Protein AF-A0A5E7M6J6-F1 (afdb_monomer)

Organism: Pseudomonas fluorescens (NCBI:txid294)

Mean predicted aligned error: 9.59 Å

Structure (mmCIF, N/CA/C/O backbone):
data_AF-A0A5E7M6J6-F1
#
_entry.id   AF-A0A5E7M6J6-F1
#
loop_
_atom_site.group_PDB
_atom_site.id
_atom_site.type_symbol
_atom_site.label_atom_id
_atom_site.label_alt_id
_atom_site.label_comp_id
_atom_site.label_asym_id
_atom_site.label_entity_id
_atom_site.label_seq_id
_atom_site.pdbx_PDB_ins_code
_atom_site.Cartn_x
_atom_site.Cartn_y
_atom_site.Cartn_z
_atom_site.occupancy
_atom_site.B_iso_or_equiv
_atom_site.auth_seq_id
_atom_site.auth_comp_id
_atom_site.auth_asym_id
_atom_site.auth_atom_id
_atom_site.pdbx_PDB_model_num
ATOM 1 N N . MET A 1 1 ? 23.900 64.241 81.597 1.00 38.34 1 MET A N 1
ATOM 2 C CA . MET A 1 1 ? 24.015 65.396 80.683 1.00 38.34 1 MET A CA 1
ATOM 3 C C . MET A 1 1 ? 23.462 64.980 79.327 1.00 38.34 1 MET A C 1
ATOM 5 O O . MET A 1 1 ? 23.894 63.944 78.856 1.00 38.34 1 MET A O 1
ATOM 9 N N . LEU A 1 2 ? 22.507 65.767 78.802 1.00 34.56 2 LEU A N 1
ATOM 10 C CA . LEU A 1 2 ? 22.088 65.961 77.393 1.00 34.56 2 LEU A CA 1
ATOM 11 C C . LEU A 1 2 ? 21.844 64.711 76.515 1.00 34.56 2 LEU A C 1
ATOM 13 O O . LEU A 1 2 ? 22.776 63.992 76.198 1.00 34.56 2 LEU A O 1
ATOM 17 N N . SER A 1 3 ? 20.572 64.438 76.173 1.00 31.59 3 SER A N 1
ATOM 18 C CA . SER A 1 3 ? 19.934 64.708 74.851 1.00 31.59 3 SER A CA 1
ATOM 19 C C . SER A 1 3 ? 20.247 63.583 73.839 1.00 31.59 3 SER A C 1
ATOM 21 O O . SER A 1 3 ? 21.378 63.135 73.771 1.00 31.59 3 SER A O 1
ATOM 23 N N . VAL A 1 4 ? 19.325 62.999 73.069 1.00 35.78 4 VAL A N 1
ATOM 24 C CA . VAL A 1 4 ? 18.424 63.616 72.083 1.00 35.78 4 VAL A CA 1
ATOM 25 C C . VAL A 1 4 ? 17.237 62.671 71.801 1.00 35.78 4 VAL A C 1
ATOM 27 O O . VAL A 1 4 ? 17.390 61.452 71.763 1.00 35.78 4 VAL A O 1
ATOM 30 N N . SER A 1 5 ? 16.066 63.268 71.582 1.00 35.38 5 SER A N 1
ATOM 31 C CA . SER A 1 5 ? 14.812 62.673 71.104 1.00 35.38 5 SER A CA 1
ATOM 32 C C . SER A 1 5 ? 14.874 62.136 69.668 1.00 35.38 5 SER A C 1
ATOM 34 O O . SER A 1 5 ? 15.494 62.751 68.809 1.00 35.38 5 SER A O 1
ATOM 36 N N . ALA A 1 6 ? 14.062 61.127 69.349 1.00 38.09 6 ALA A N 1
ATOM 37 C CA . ALA A 1 6 ? 13.400 61.065 68.044 1.00 38.09 6 ALA A CA 1
ATOM 38 C C . ALA A 1 6 ? 12.076 60.301 68.159 1.00 38.09 6 ALA A C 1
ATOM 40 O O . ALA A 1 6 ? 12.042 59.090 68.357 1.00 38.09 6 ALA A O 1
ATOM 41 N N . SER A 1 7 ? 10.987 61.056 68.052 1.00 36.56 7 SER A N 1
ATOM 42 C CA . SER A 1 7 ? 9.625 60.566 67.880 1.00 36.56 7 SER A CA 1
ATOM 43 C C . SER A 1 7 ? 9.424 60.077 66.449 1.00 36.56 7 SER A C 1
ATOM 45 O O . SER A 1 7 ? 9.774 60.790 65.514 1.00 36.56 7 SER A O 1
ATOM 47 N N . PHE A 1 8 ? 8.750 58.943 66.276 1.00 37.56 8 PHE A N 1
ATOM 48 C CA . PHE A 1 8 ? 7.967 58.674 65.072 1.00 37.56 8 PHE A CA 1
ATOM 49 C C . PHE A 1 8 ? 6.616 58.097 65.487 1.00 37.56 8 PHE A C 1
ATOM 51 O O . PHE A 1 8 ? 6.500 56.943 65.887 1.00 37.56 8 PHE A O 1
ATOM 58 N N . SER A 1 9 ? 5.598 58.951 65.405 1.00 34.12 9 SER A N 1
ATOM 59 C CA . SER A 1 9 ? 4.197 58.553 65.374 1.00 34.12 9 SER A CA 1
ATOM 60 C C . SER A 1 9 ? 3.752 58.510 63.922 1.00 34.12 9 SER A C 1
ATOM 62 O O . SER A 1 9 ? 3.921 59.490 63.201 1.00 34.12 9 SER A O 1
ATOM 64 N N . SER A 1 10 ? 3.165 57.395 63.512 1.00 35.53 10 SER A N 1
ATOM 65 C CA . SER A 1 10 ? 2.028 57.269 62.583 1.00 35.53 10 SER A CA 1
ATOM 66 C C . SER A 1 10 ? 2.016 55.831 62.064 1.00 35.53 10 SER A C 1
ATOM 68 O O . SER A 1 10 ? 3.063 55.213 61.949 1.00 35.53 10 SER A O 1
ATOM 70 N N . VAL A 1 11 ? 0.916 55.179 61.726 1.00 35.62 11 VAL A N 1
ATOM 71 C CA . VAL A 1 11 ? -0.532 55.386 61.830 1.00 35.62 11 VAL A CA 1
ATOM 72 C C . VAL A 1 11 ? -1.058 53.960 61.592 1.00 35.62 11 VAL A C 1
ATOM 74 O O . VAL A 1 11 ? -0.542 53.242 60.735 1.00 35.62 11 VAL A O 1
ATOM 77 N N . SER A 1 12 ? -2.039 53.525 62.380 1.00 38.53 12 SER A N 1
ATOM 78 C CA . SER A 1 12 ? -2.672 52.215 62.215 1.00 38.53 12 SER A CA 1
ATOM 79 C C . SER A 1 12 ? -3.585 52.234 60.987 1.00 38.53 12 SER A C 1
ATOM 81 O O . SER A 1 12 ? -4.437 53.116 60.879 1.00 38.53 12 SER A O 1
ATOM 83 N N . VAL A 1 13 ? -3.433 51.263 60.083 1.00 40.41 13 VAL A N 1
ATOM 84 C CA . VAL A 1 13 ? -4.421 50.975 59.035 1.00 40.41 13 VAL A CA 1
ATOM 85 C C . VAL A 1 13 ? -4.778 49.497 59.100 1.00 40.41 13 VAL A C 1
ATOM 87 O O . VAL A 1 13 ? -3.963 48.616 58.832 1.00 40.41 13 VAL A O 1
ATOM 90 N N . SER A 1 14 ? -6.024 49.261 59.495 1.00 39.75 14 SER A N 1
ATOM 91 C CA . SER A 1 14 ? -6.696 47.972 59.572 1.00 39.75 14 SER A CA 1
ATOM 92 C C . SER A 1 14 ? -6.724 47.272 58.211 1.00 39.75 14 SER A C 1
ATOM 94 O O . SER A 1 14 ? -7.198 47.835 57.225 1.00 39.75 14 SER A O 1
ATOM 96 N N . GLN A 1 15 ? -6.262 46.022 58.162 1.00 41.41 15 GLN A N 1
ATOM 97 C CA . GLN A 1 15 ? -6.442 45.139 57.009 1.00 41.41 15 GLN A CA 1
ATOM 98 C C . GLN A 1 15 ? -7.842 44.503 57.043 1.00 41.41 15 GLN A C 1
ATOM 100 O O . GLN A 1 15 ? -8.193 43.889 58.054 1.00 41.41 15 GLN A O 1
ATOM 105 N N . PRO A 1 16 ? -8.643 44.582 55.966 1.00 41.06 16 PRO A N 1
ATOM 106 C CA . PRO A 1 16 ? -9.801 43.720 55.797 1.00 41.06 16 PRO A CA 1
ATOM 107 C C . PRO A 1 16 ? -9.409 42.360 55.197 1.00 41.06 16 PRO A C 1
ATOM 109 O O . PRO A 1 16 ? -8.433 42.216 54.460 1.00 41.06 16 PRO A O 1
ATOM 112 N N . ALA A 1 17 ? -10.204 41.352 55.546 1.00 38.88 17 ALA A N 1
ATOM 113 C CA . ALA A 1 17 ? -10.012 39.951 55.217 1.00 38.88 17 ALA A CA 1
ATOM 114 C C . ALA A 1 17 ? -10.274 39.594 53.736 1.00 38.88 17 ALA A C 1
ATOM 116 O O . ALA A 1 17 ? -11.216 40.073 53.117 1.00 38.88 17 ALA A O 1
ATOM 117 N N . ARG A 1 18 ? -9.441 38.664 53.248 1.00 39.12 18 ARG A N 1
ATOM 118 C CA . ARG A 1 18 ? -9.680 37.537 52.320 1.00 39.12 18 ARG A CA 1
ATOM 119 C C . ARG A 1 18 ? -10.667 37.717 51.148 1.00 39.12 18 ARG A C 1
ATOM 121 O O . ARG A 1 18 ? -11.877 37.687 51.316 1.00 39.12 18 ARG A O 1
ATOM 128 N N . SER A 1 19 ? -10.121 37.615 49.935 1.00 36.62 19 SER A N 1
ATOM 129 C CA . SER A 1 19 ? -10.811 37.076 48.757 1.00 36.62 19 SER A CA 1
ATOM 130 C C . SER A 1 19 ? -9.802 36.261 47.945 1.00 36.62 19 SER A C 1
ATOM 132 O O . SER A 1 19 ? -9.011 36.810 47.183 1.00 36.62 19 SER A O 1
ATOM 134 N N . THR A 1 20 ? -9.781 34.944 48.147 1.00 38.19 20 THR A N 1
ATOM 135 C CA . THR A 1 20 ? -9.069 34.016 47.264 1.00 38.19 20 THR A CA 1
ATOM 136 C C . THR A 1 20 ? -9.908 33.828 46.008 1.00 38.19 20 THR A C 1
ATOM 138 O O . THR A 1 20 ? -10.866 33.057 46.011 1.00 38.19 20 THR A O 1
ATOM 141 N N . SER A 1 21 ? -9.565 34.550 44.947 1.00 37.81 21 SER A N 1
ATOM 142 C CA . SER A 1 21 ? -10.078 34.299 43.605 1.00 37.81 21 SER A CA 1
ATOM 143 C C . SER A 1 21 ? -9.500 32.979 43.097 1.00 37.81 21 SER A C 1
ATOM 145 O O . SER A 1 21 ? -8.321 32.893 42.750 1.00 37.81 21 SER A O 1
ATOM 147 N N . THR A 1 22 ? -10.322 31.936 43.080 1.00 37.34 22 THR A N 1
ATOM 148 C CA . THR A 1 22 ? -10.060 30.708 42.334 1.00 37.34 22 THR A CA 1
ATOM 149 C C . THR A 1 22 ? -10.098 31.039 40.846 1.00 37.34 22 THR A C 1
ATOM 151 O O . THR A 1 22 ? -11.162 31.242 40.262 1.00 37.34 22 THR A O 1
ATOM 154 N N . VAL A 1 23 ? -8.920 31.112 40.227 1.00 38.12 23 VAL A N 1
ATOM 155 C CA . VAL A 1 23 ? -8.778 31.103 38.770 1.00 38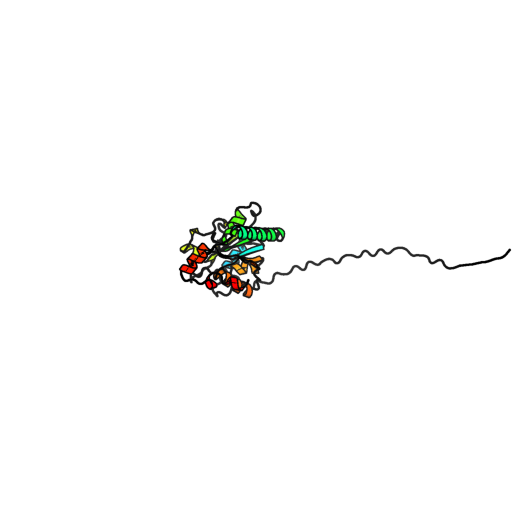.12 23 VAL A CA 1
ATOM 156 C C . VAL A 1 23 ? -9.311 29.756 38.293 1.00 38.12 23 VAL A C 1
ATOM 158 O O . VAL A 1 23 ? -8.683 28.719 38.486 1.00 38.12 23 VAL A O 1
ATOM 161 N N . THR A 1 24 ? -10.524 29.759 37.751 1.00 44.81 24 THR A N 1
ATOM 162 C CA . THR A 1 24 ? -11.083 28.603 37.059 1.00 44.81 24 THR A CA 1
ATOM 163 C C . THR A 1 24 ? -10.446 28.560 35.680 1.00 44.81 24 THR A C 1
ATOM 165 O O . THR A 1 24 ? -10.576 29.494 34.891 1.00 44.81 24 THR A O 1
ATOM 168 N N . SER A 1 25 ? -9.701 27.489 35.425 1.00 35.78 25 SER A N 1
ATOM 169 C CA . SER A 1 25 ? -9.103 27.169 34.133 1.00 35.78 25 SER A CA 1
ATOM 170 C C . SER A 1 25 ? -10.166 27.214 33.024 1.00 35.78 25 SER A C 1
ATOM 172 O O . SER A 1 25 ? -11.306 26.803 33.277 1.00 35.78 25 SER A O 1
ATOM 174 N N . PRO A 1 26 ? -9.839 27.664 31.799 1.00 38.06 26 PRO A N 1
ATOM 175 C CA . PRO A 1 26 ? -10.788 27.616 30.696 1.00 38.06 26 PRO A CA 1
ATOM 176 C C . PRO A 1 26 ? -11.206 26.164 30.447 1.00 38.06 26 PRO A C 1
ATOM 178 O O . PRO A 1 26 ? -10.355 25.290 30.286 1.00 38.06 26 PRO A O 1
ATOM 181 N N . LYS A 1 27 ? -12.517 25.899 30.427 1.00 40.16 27 LYS A N 1
ATOM 182 C CA . LYS A 1 27 ? -13.053 24.644 29.895 1.00 40.16 27 LYS A CA 1
ATOM 183 C C . LYS A 1 27 ? -12.706 24.593 28.413 1.00 40.16 27 LYS A C 1
ATOM 185 O O . LYS A 1 27 ? -13.267 25.344 27.620 1.00 40.16 27 LYS A O 1
ATOM 190 N N . GLU A 1 28 ? -11.785 23.710 28.068 1.00 34.38 28 GLU A N 1
ATOM 191 C CA . GLU A 1 28 ? -11.486 23.342 26.695 1.00 34.38 28 GLU A CA 1
ATOM 192 C C . GLU A 1 28 ? -12.749 22.719 26.084 1.00 34.38 28 GLU A C 1
ATOM 194 O O . GLU A 1 28 ? -13.172 21.616 26.438 1.00 34.38 28 GLU A O 1
ATOM 199 N N . VAL A 1 29 ? -13.428 23.479 25.224 1.00 36.31 29 VAL A N 1
ATOM 200 C CA . VAL A 1 29 ? -14.520 22.950 24.412 1.00 36.31 29 VAL A CA 1
ATOM 201 C C . VAL A 1 29 ? -13.856 22.180 23.285 1.00 36.31 29 VAL A C 1
ATOM 203 O O . VAL A 1 29 ? -13.301 22.772 22.362 1.00 36.31 29 VAL A O 1
ATOM 206 N N . LYS A 1 30 ? -13.890 20.851 23.386 1.00 36.28 30 LYS A N 1
ATOM 207 C CA . LYS A 1 30 ? -13.457 19.951 22.322 1.00 36.28 30 LYS A CA 1
ATOM 208 C C . LYS A 1 30 ? -14.402 20.151 21.137 1.00 36.28 30 LYS A C 1
ATOM 210 O O . LYS A 1 30 ? -15.493 19.586 21.105 1.00 36.28 30 LYS A O 1
ATOM 215 N N . LEU A 1 31 ? -14.011 21.020 20.208 1.00 33.09 31 LEU A N 1
ATOM 216 C CA . LEU A 1 31 ? -14.680 21.158 18.925 1.00 33.09 31 LEU A CA 1
ATOM 217 C C . LEU A 1 31 ? -14.480 19.819 18.210 1.00 33.09 31 LEU A C 1
ATOM 219 O O . LEU A 1 31 ? -13.370 19.485 17.804 1.00 33.09 31 LEU A O 1
ATOM 223 N N . LEU A 1 32 ? -15.534 19.005 18.160 1.00 39.25 32 LEU A N 1
ATOM 224 C CA . LEU A 1 32 ? -15.568 17.831 17.301 1.00 39.25 32 LEU A CA 1
ATOM 225 C C . LEU A 1 32 ? -15.438 18.364 15.875 1.00 39.25 32 LEU A C 1
ATOM 227 O O . LEU A 1 32 ? -16.386 18.948 15.350 1.00 39.25 32 LEU A O 1
ATOM 231 N N . ALA A 1 33 ? -14.244 18.251 15.296 1.00 40.59 33 ALA A N 1
ATOM 232 C CA . ALA A 1 33 ? -14.056 18.496 13.880 1.00 40.59 33 ALA A CA 1
ATOM 233 C C . ALA A 1 33 ? -15.002 17.542 13.146 1.00 40.59 33 ALA A C 1
ATOM 235 O O . ALA A 1 33 ? -14.877 16.322 13.255 1.00 40.59 33 ALA A O 1
ATOM 236 N N . VAL A 1 34 ? -16.009 18.103 12.483 1.00 43.47 34 VAL A N 1
ATOM 237 C CA . VAL A 1 34 ? -16.838 17.349 11.551 1.00 43.47 34 VAL A CA 1
ATOM 238 C C . VAL A 1 34 ? -15.901 16.976 10.411 1.00 43.47 34 VAL A C 1
ATOM 240 O O . VAL A 1 34 ? -15.328 17.874 9.796 1.00 43.47 34 VAL A O 1
ATOM 243 N N . ALA A 1 35 ? -15.677 15.677 10.198 1.00 52.28 35 ALA A N 1
ATOM 244 C CA . ALA A 1 35 ? -14.883 15.204 9.071 1.00 52.28 35 ALA A CA 1
ATOM 245 C C . ALA A 1 35 ? -15.450 15.826 7.790 1.00 52.28 35 ALA A C 1
ATOM 247 O O . ALA A 1 35 ? -16.663 15.764 7.561 1.00 52.28 35 ALA A O 1
ATOM 248 N N . GLU A 1 36 ? -14.600 16.475 6.992 1.00 58.22 36 GLU A N 1
ATOM 249 C CA . GLU A 1 36 ? -15.045 16.966 5.693 1.00 58.22 36 GLU A CA 1
ATOM 250 C C . GLU A 1 36 ? -15.554 15.776 4.865 1.00 58.22 36 GLU A C 1
ATOM 252 O O . GLU A 1 36 ? -14.995 14.677 4.954 1.00 58.22 36 GLU A O 1
ATOM 257 N N . PRO A 1 37 ? -16.645 15.945 4.097 1.00 63.19 37 PRO A N 1
ATOM 258 C CA . PRO A 1 37 ? -17.107 14.888 3.216 1.00 63.19 37 PRO A CA 1
ATOM 259 C C . PRO A 1 37 ? -15.981 14.508 2.251 1.00 63.19 37 PRO A C 1
ATOM 261 O O . PRO A 1 37 ? -15.283 15.380 1.729 1.00 63.19 37 PRO A O 1
ATOM 264 N N . SER A 1 38 ? -15.813 13.203 2.026 1.00 72.88 38 SER A N 1
ATOM 265 C CA . SER A 1 38 ? -14.829 12.710 1.063 1.00 72.88 38 SER A CA 1
ATOM 266 C C . SER A 1 38 ? -15.090 13.327 -0.312 1.00 72.88 38 SER A C 1
ATOM 268 O O . SER A 1 38 ? -16.238 13.484 -0.736 1.00 72.88 38 SER A O 1
ATOM 270 N N . ARG A 1 39 ? -14.004 13.698 -0.984 1.00 78.94 39 ARG A N 1
ATOM 271 C CA . ARG A 1 39 ? -13.967 14.183 -2.362 1.00 78.94 39 ARG A CA 1
ATOM 272 C C . ARG A 1 39 ? -14.149 13.041 -3.353 1.00 78.94 39 ARG A C 1
ATOM 274 O O . ARG A 1 39 ? -14.668 13.277 -4.440 1.00 78.94 39 ARG A O 1
ATOM 281 N N . THR A 1 40 ? -13.756 11.828 -2.967 1.00 84.88 40 THR A N 1
ATOM 282 C CA . THR A 1 40 ? -13.969 10.625 -3.770 1.00 84.88 40 THR A CA 1
ATOM 283 C C . THR A 1 40 ? -15.458 10.260 -3.795 1.00 84.88 40 THR A C 1
ATOM 285 O O . THR A 1 40 ? -16.070 10.105 -2.733 1.00 84.88 40 THR A O 1
ATOM 288 N N . PRO A 1 41 ? -16.068 10.111 -4.986 1.00 86.31 41 PRO A N 1
ATOM 289 C CA . PRO A 1 41 ? -17.444 9.644 -5.105 1.00 86.31 41 PRO A CA 1
ATOM 290 C C . PRO A 1 41 ? -17.633 8.249 -4.502 1.00 86.31 41 PRO A C 1
ATOM 292 O O . PRO A 1 41 ? -16.767 7.387 -4.627 1.00 86.31 41 PRO A O 1
ATOM 295 N N . SER A 1 42 ? -18.794 8.018 -3.887 1.00 91.31 42 SER A N 1
ATOM 296 C CA . SER A 1 42 ? -19.182 6.681 -3.428 1.00 91.31 42 SER A CA 1
ATOM 297 C C . SER A 1 42 ? -19.556 5.789 -4.616 1.00 91.31 42 SER A C 1
ATOM 299 O O . SER A 1 42 ? -20.258 6.214 -5.534 1.00 91.31 42 SER A O 1
ATOM 301 N N . ASP A 1 43 ? -19.101 4.545 -4.559 1.00 94.69 43 ASP A N 1
ATOM 302 C CA . ASP A 1 43 ? -19.315 3.456 -5.506 1.00 94.69 43 ASP A CA 1
ATOM 303 C C . ASP A 1 43 ? -19.191 2.097 -4.784 1.00 94.69 43 ASP A C 1
ATOM 305 O O . ASP A 1 43 ? -19.005 2.034 -3.566 1.00 94.69 43 ASP A O 1
ATOM 309 N N . ASP A 1 44 ? -19.302 0.987 -5.513 1.00 96.50 44 ASP A N 1
ATOM 310 C CA . ASP A 1 44 ? -19.263 -0.351 -4.911 1.00 96.50 44 ASP A CA 1
ATOM 311 C C . ASP A 1 44 ? -17.926 -0.663 -4.214 1.00 96.50 44 ASP A C 1
ATOM 313 O O . ASP A 1 44 ? -17.912 -1.343 -3.185 1.00 96.50 44 ASP A O 1
ATOM 317 N N . ILE A 1 45 ? -16.809 -0.135 -4.725 1.00 97.12 45 ILE A N 1
ATOM 318 C CA . ILE A 1 45 ? -15.466 -0.376 -4.182 1.00 97.12 45 ILE A CA 1
ATOM 319 C C . ILE A 1 45 ? -15.261 0.400 -2.879 1.00 97.12 45 ILE A C 1
ATOM 321 O O . ILE A 1 45 ? -14.852 -0.178 -1.870 1.00 97.12 45 ILE A O 1
ATOM 325 N N . THR A 1 46 ? -15.592 1.691 -2.865 1.00 96.25 46 THR A N 1
ATOM 326 C CA . THR A 1 46 ? -15.530 2.536 -1.661 1.00 96.25 46 THR A CA 1
ATOM 327 C C . THR A 1 46 ? -16.495 2.046 -0.581 1.00 96.25 46 THR A C 1
ATOM 329 O O . THR A 1 46 ? -16.115 1.980 0.587 1.00 96.25 46 THR A O 1
ATOM 332 N N . ASN A 1 47 ? -17.695 1.589 -0.957 1.00 96.88 47 ASN A N 1
ATOM 333 C CA . ASN A 1 47 ? -18.656 0.996 -0.026 1.00 96.88 47 ASN A CA 1
ATOM 334 C C . ASN A 1 47 ? -18.151 -0.331 0.559 1.00 96.88 47 ASN A C 1
ATOM 336 O O . ASN A 1 47 ? -18.284 -0.571 1.761 1.00 96.88 47 ASN A O 1
ATOM 340 N N . ALA A 1 48 ? -17.553 -1.201 -0.260 1.00 97.75 48 ALA A N 1
ATOM 341 C CA . ALA A 1 48 ? -16.935 -2.435 0.220 1.00 97.75 48 ALA A CA 1
ATOM 342 C C . ALA A 1 48 ? -15.783 -2.143 1.194 1.00 97.75 48 ALA A C 1
ATOM 344 O O . ALA A 1 48 ? -15.690 -2.775 2.250 1.00 97.75 48 ALA A O 1
ATOM 345 N N . PHE A 1 49 ? -14.949 -1.148 0.882 1.00 97.75 49 PHE A N 1
ATOM 346 C CA . PHE A 1 49 ? -13.867 -0.711 1.756 1.00 97.75 49 PHE A CA 1
ATOM 347 C C . PHE A 1 49 ? -14.384 -0.178 3.092 1.00 97.75 49 PHE A C 1
ATOM 349 O O . PHE A 1 49 ? -13.927 -0.631 4.143 1.00 97.75 49 PHE A O 1
ATOM 356 N N . ASP A 1 50 ? -15.362 0.727 3.072 1.00 97.38 50 ASP A N 1
ATOM 357 C CA . ASP A 1 50 ? -15.933 1.305 4.289 1.00 97.38 50 ASP A CA 1
ATOM 358 C C . ASP A 1 50 ? -16.553 0.231 5.191 1.00 97.38 50 ASP A C 1
ATOM 360 O O . ASP A 1 50 ? -16.334 0.243 6.405 1.00 97.38 50 ASP A O 1
ATOM 364 N N . ASN A 1 51 ? -17.232 -0.759 4.606 1.00 97.50 51 ASN A N 1
ATOM 365 C CA . ASN A 1 51 ? -17.773 -1.898 5.348 1.00 97.50 51 ASN A CA 1
ATOM 366 C C . ASN A 1 51 ? -16.674 -2.753 6.004 1.00 97.50 51 ASN A C 1
ATOM 368 O O . ASN A 1 51 ? -16.829 -3.184 7.148 1.00 97.50 51 ASN A O 1
ATOM 372 N N . LEU A 1 52 ? -15.564 -3.009 5.304 1.00 97.44 52 LEU A N 1
ATOM 373 C CA . LEU A 1 52 ? -14.455 -3.811 5.832 1.00 97.44 52 LEU A CA 1
ATOM 374 C C . LEU A 1 52 ? -13.651 -3.076 6.911 1.00 97.44 52 LEU A C 1
ATOM 376 O O . LEU A 1 52 ? -13.255 -3.691 7.909 1.00 97.44 52 LEU A O 1
ATOM 380 N N . ARG A 1 53 ? -13.398 -1.778 6.716 1.00 97.44 53 ARG A N 1
ATOM 381 C CA . ARG A 1 53 ? -12.651 -0.929 7.654 1.00 97.44 53 ARG A CA 1
ATOM 382 C C . ARG A 1 53 ? -13.465 -0.667 8.923 1.00 97.44 53 ARG A C 1
ATOM 384 O O . ARG A 1 53 ? -12.933 -0.780 10.037 1.00 97.44 53 ARG A O 1
ATOM 391 N N . GLY A 1 54 ? -14.752 -0.355 8.768 1.00 96.62 54 GLY A N 1
ATOM 392 C CA . GLY A 1 54 ? -15.573 0.222 9.828 1.00 96.62 54 GLY A CA 1
ATOM 393 C C . GLY A 1 54 ? -15.003 1.572 10.263 1.00 96.62 54 GLY A C 1
ATOM 394 O O . GLY A 1 54 ? -14.585 2.366 9.431 1.00 96.62 54 GLY A O 1
ATOM 395 N N . GLU A 1 55 ? -14.915 1.812 11.569 1.00 96.44 55 GLU A N 1
ATOM 396 C CA . GLU A 1 55 ? -14.382 3.074 12.107 1.00 96.44 55 GLU A CA 1
ATOM 397 C C . GLU A 1 55 ? -12.850 3.116 12.213 1.00 96.44 55 GLU A C 1
ATOM 399 O O . GLU A 1 55 ? -12.299 4.166 12.519 1.00 96.44 55 GLU A O 1
ATOM 404 N N . ARG A 1 56 ? -12.147 2.005 11.953 1.00 98.19 56 ARG A N 1
ATOM 405 C CA . ARG A 1 56 ? -10.695 1.883 12.182 1.00 98.19 56 ARG A CA 1
ATOM 406 C C . ARG A 1 56 ? -9.888 2.924 11.412 1.00 98.19 56 ARG A C 1
ATOM 408 O O . ARG A 1 56 ? -10.213 3.241 10.266 1.00 98.19 56 ARG A O 1
ATOM 415 N N . TYR A 1 57 ? -8.791 3.370 12.012 1.00 98.50 57 TYR A N 1
ATOM 416 C CA . TYR A 1 57 ? -7.810 4.218 11.345 1.00 98.50 57 TYR A CA 1
ATOM 417 C C . TYR A 1 57 ? -7.018 3.416 10.308 1.00 98.50 57 TYR A C 1
ATOM 419 O O . TYR A 1 57 ? -6.505 2.338 10.620 1.00 98.50 57 TYR A O 1
ATOM 427 N N . ALA A 1 58 ? -6.941 3.910 9.074 1.00 98.56 58 ALA A N 1
ATOM 428 C CA . ALA A 1 58 ? -6.252 3.229 7.986 1.00 98.56 58 ALA A CA 1
ATOM 429 C C . ALA A 1 58 ? -4.769 3.627 7.923 1.00 98.56 58 ALA A C 1
ATOM 431 O O . ALA A 1 58 ? -4.437 4.770 7.622 1.00 98.56 58 ALA A O 1
ATOM 432 N N . VAL A 1 59 ? -3.879 2.660 8.139 1.00 98.75 59 VAL A N 1
ATOM 433 C CA . VAL A 1 59 ? -2.459 2.771 7.785 1.00 98.75 59 VAL A CA 1
ATOM 434 C C . VAL A 1 59 ? -2.311 2.211 6.378 1.00 98.75 59 VAL A C 1
ATOM 436 O O . VAL A 1 59 ? -2.356 0.995 6.178 1.00 98.75 59 VAL A O 1
ATOM 439 N N . VAL A 1 60 ? -2.193 3.096 5.392 1.00 98.62 60 VAL A N 1
ATOM 440 C CA . VAL A 1 60 ? -2.095 2.716 3.980 1.00 98.62 60 VAL A CA 1
ATOM 441 C C . VAL A 1 60 ? -0.630 2.654 3.570 1.00 98.62 60 VAL A C 1
ATOM 443 O O . VAL A 1 60 ? 0.112 3.612 3.795 1.00 98.62 60 VAL A O 1
ATOM 446 N N . LEU A 1 61 ? -0.213 1.546 2.957 1.00 98.19 61 LEU A N 1
ATOM 447 C CA . LEU A 1 61 ? 1.141 1.363 2.440 1.00 98.19 61 LEU A CA 1
ATOM 448 C C . LEU A 1 61 ? 1.130 1.213 0.916 1.00 98.19 61 LEU A C 1
ATOM 450 O O . LEU A 1 61 ? 0.448 0.339 0.378 1.00 98.19 61 LEU A O 1
ATOM 454 N N . ALA A 1 62 ? 1.971 1.991 0.241 1.00 96.81 62 ALA A N 1
ATOM 455 C CA . ALA A 1 62 ? 2.379 1.748 -1.141 1.00 96.81 62 ALA A CA 1
ATOM 456 C C . ALA A 1 62 ? 3.905 1.662 -1.242 1.00 96.81 62 ALA A C 1
ATOM 458 O O . ALA A 1 62 ? 4.642 2.131 -0.370 1.00 96.81 62 ALA A O 1
ATOM 459 N N . GLY A 1 63 ? 4.390 1.014 -2.298 1.00 96.00 63 GLY A N 1
ATOM 460 C CA . GLY A 1 63 ? 5.809 0.724 -2.429 1.00 96.00 63 GLY A CA 1
ATOM 461 C C . GLY A 1 63 ? 6.154 -0.117 -3.649 1.00 96.00 63 GLY A C 1
ATOM 462 O O . GLY A 1 63 ? 5.402 -0.206 -4.620 1.00 96.00 63 GLY A O 1
ATOM 463 N N . PHE A 1 64 ? 7.327 -0.743 -3.617 1.00 95.31 64 PHE A N 1
ATOM 464 C CA . PHE A 1 64 ? 7.739 -1.679 -4.654 1.00 95.31 64 PHE A CA 1
ATOM 465 C C . PHE A 1 64 ? 7.027 -3.017 -4.455 1.00 95.31 64 PHE A C 1
ATOM 467 O O . PHE A 1 64 ? 7.398 -3.770 -3.563 1.00 95.31 64 PHE A O 1
ATOM 474 N N . SER A 1 65 ? 6.050 -3.349 -5.301 1.00 84.00 65 SER A N 1
ATOM 475 C CA . SER A 1 65 ? 5.407 -4.677 -5.279 1.00 84.00 65 SER A CA 1
ATOM 476 C C . SER A 1 65 ? 6.198 -5.709 -6.092 1.00 84.00 65 SER A C 1
ATOM 478 O O . SER A 1 65 ? 6.481 -6.796 -5.609 1.00 84.00 65 SER A O 1
ATOM 480 N N . GLY A 1 66 ? 6.638 -5.354 -7.307 1.00 86.50 66 GLY A N 1
ATOM 481 C CA . GLY A 1 66 ? 7.325 -6.285 -8.221 1.00 86.50 66 GLY A CA 1
ATOM 482 C C . GLY A 1 66 ? 8.858 -6.258 -8.194 1.00 86.50 66 GLY A C 1
ATOM 483 O O . GLY A 1 66 ? 9.486 -7.123 -8.801 1.00 86.50 66 GLY A O 1
ATOM 484 N N . LEU A 1 67 ? 9.465 -5.260 -7.541 1.00 92.31 67 LEU A N 1
ATOM 485 C CA . LEU A 1 67 ? 10.925 -5.122 -7.441 1.00 92.31 67 LEU A CA 1
ATOM 486 C C . LEU A 1 67 ? 11.484 -5.584 -6.092 1.00 92.31 67 LEU A C 1
ATOM 488 O O . LEU A 1 67 ? 12.687 -5.767 -5.988 1.00 92.31 67 LEU A O 1
ATOM 492 N N . GLY A 1 68 ? 10.649 -5.764 -5.065 1.00 94.50 68 GLY A N 1
ATOM 493 C CA . GLY A 1 68 ? 11.143 -6.021 -3.713 1.00 94.50 68 GLY A CA 1
ATOM 494 C C . GLY A 1 68 ? 11.991 -4.866 -3.167 1.00 94.50 68 GLY A C 1
ATOM 495 O O . GLY A 1 68 ? 11.854 -3.726 -3.608 1.00 94.50 68 GLY A O 1
ATOM 496 N N . TYR A 1 69 ? 12.853 -5.170 -2.198 1.00 97.31 69 TYR A N 1
ATOM 497 C CA . TYR A 1 69 ? 13.649 -4.184 -1.464 1.00 97.31 69 TYR A CA 1
ATOM 498 C C . TYR A 1 69 ? 15.059 -4.697 -1.188 1.00 97.31 69 TYR A C 1
ATOM 500 O O . TYR A 1 69 ? 15.214 -5.856 -0.817 1.00 97.31 69 TYR A O 1
ATOM 508 N N . GLU A 1 70 ? 16.059 -3.816 -1.268 1.00 97.38 70 GLU A N 1
ATOM 509 C CA . GLU A 1 70 ? 17.460 -4.130 -0.937 1.00 97.38 70 GLU A CA 1
ATOM 510 C C . GLU A 1 70 ? 17.626 -4.517 0.542 1.00 97.38 70 GLU A C 1
ATOM 512 O O . GLU A 1 70 ? 18.411 -5.397 0.903 1.00 97.38 70 GLU A O 1
ATOM 517 N N . HIS A 1 71 ? 16.852 -3.875 1.423 1.00 97.56 71 HIS A N 1
ATOM 518 C CA . HIS A 1 71 ? 16.901 -4.094 2.869 1.00 97.56 71 HIS A CA 1
ATOM 519 C C . HIS A 1 71 ? 15.510 -4.394 3.452 1.00 97.56 71 HIS A C 1
ATOM 521 O O . HIS A 1 71 ? 14.943 -3.560 4.165 1.00 97.56 71 HIS A O 1
ATOM 527 N N . PRO A 1 72 ? 14.949 -5.599 3.221 1.00 97.00 72 PRO A N 1
ATOM 528 C CA . PRO A 1 72 ? 13.600 -5.943 3.677 1.00 97.00 72 PRO A CA 1
ATOM 529 C C . PRO A 1 72 ? 13.407 -5.813 5.194 1.00 97.00 72 PRO A C 1
ATOM 531 O O . PRO A 1 72 ? 12.330 -5.445 5.651 1.00 97.00 72 PRO A O 1
ATOM 534 N N . ALA A 1 73 ? 14.448 -6.070 5.994 1.00 97.56 73 ALA A N 1
ATOM 535 C CA . ALA A 1 73 ? 14.382 -5.925 7.449 1.00 97.56 73 ALA A CA 1
ATOM 536 C C . ALA A 1 73 ? 14.134 -4.470 7.891 1.00 97.56 73 ALA A C 1
ATOM 538 O O . ALA A 1 73 ? 13.351 -4.240 8.810 1.00 97.56 73 ALA A O 1
ATOM 539 N N . ALA A 1 74 ? 14.745 -3.493 7.213 1.00 98.25 74 ALA A N 1
ATOM 540 C CA . ALA A 1 74 ? 14.542 -2.074 7.506 1.00 98.25 74 ALA A CA 1
ATOM 541 C C . ALA A 1 74 ? 13.128 -1.614 7.113 1.00 98.25 74 ALA A C 1
ATOM 543 O O . ALA A 1 74 ? 12.491 -0.864 7.849 1.00 98.25 74 ALA A O 1
ATOM 544 N N . VAL A 1 75 ? 12.604 -2.125 5.994 1.00 98.25 75 VAL A N 1
ATOM 545 C CA . VAL A 1 75 ? 11.213 -1.889 5.571 1.00 98.25 75 VAL A CA 1
ATOM 546 C C . VAL A 1 75 ? 10.241 -2.457 6.604 1.00 98.25 75 VAL A C 1
ATOM 548 O O . VAL A 1 75 ? 9.348 -1.748 7.060 1.00 98.25 75 VAL A O 1
ATOM 551 N N . ARG A 1 76 ? 10.450 -3.706 7.043 1.00 98.06 76 ARG A N 1
ATOM 552 C CA . ARG A 1 76 ? 9.641 -4.334 8.100 1.00 98.06 76 ARG A CA 1
ATOM 553 C C . ARG A 1 76 ? 9.668 -3.526 9.391 1.00 98.06 76 ARG A C 1
ATOM 555 O O . ARG A 1 76 ? 8.607 -3.258 9.939 1.00 98.06 76 ARG A O 1
ATOM 562 N N . GLN A 1 77 ? 10.849 -3.094 9.834 1.00 98.44 77 GLN A N 1
ATOM 563 C CA . GLN A 1 77 ? 10.978 -2.238 11.012 1.00 98.44 77 GLN A CA 1
ATOM 564 C C . GLN A 1 77 ? 10.163 -0.949 10.853 1.00 98.44 77 GLN A C 1
ATOM 566 O O . GLN A 1 77 ? 9.424 -0.580 11.763 1.00 98.44 77 GLN A O 1
ATOM 571 N N . LYS A 1 78 ? 10.240 -0.291 9.690 1.00 98.69 78 LYS A N 1
ATOM 572 C CA . LYS A 1 78 ? 9.477 0.935 9.455 1.00 98.69 78 LYS A CA 1
ATOM 573 C C . LYS A 1 78 ? 7.965 0.697 9.489 1.00 98.69 78 LYS A C 1
ATOM 575 O O . LYS A 1 78 ? 7.241 1.500 10.067 1.00 98.69 78 LYS A O 1
ATOM 580 N N . ILE A 1 79 ? 7.489 -0.413 8.927 1.00 98.62 79 ILE A N 1
ATOM 581 C CA . ILE A 1 79 ? 6.072 -0.808 8.993 1.00 98.62 79 ILE A CA 1
ATOM 582 C C . ILE A 1 79 ? 5.644 -1.053 10.447 1.00 98.62 79 ILE A C 1
ATOM 584 O O . ILE A 1 79 ? 4.598 -0.563 10.866 1.00 98.62 79 ILE A O 1
ATOM 588 N N . THR A 1 80 ? 6.461 -1.755 11.238 1.00 98.62 80 THR A N 1
ATOM 589 C CA . THR A 1 80 ? 6.229 -1.962 12.676 1.00 98.62 80 THR A CA 1
ATOM 590 C C . THR A 1 80 ? 6.109 -0.630 13.424 1.00 98.62 80 THR A C 1
ATOM 592 O O . THR A 1 80 ? 5.217 -0.475 14.254 1.00 98.62 80 THR A O 1
ATOM 595 N N . GLU A 1 81 ? 6.977 0.343 13.136 1.00 98.62 81 GLU A N 1
ATOM 596 C CA . GLU A 1 81 ? 6.926 1.682 13.740 1.00 98.62 81 GLU A CA 1
ATOM 597 C C . GLU A 1 81 ? 5.614 2.412 13.416 1.00 98.62 81 GLU A C 1
ATOM 599 O O . GLU A 1 81 ? 4.970 2.917 14.335 1.00 98.62 81 GLU A O 1
ATOM 604 N N . LEU A 1 82 ? 5.194 2.408 12.146 1.00 98.69 82 LEU A N 1
ATOM 605 C CA . LEU A 1 82 ? 3.940 3.031 11.700 1.00 98.69 82 LEU A CA 1
ATOM 606 C C . LEU A 1 82 ? 2.718 2.397 12.384 1.00 98.69 82 LEU A C 1
ATOM 608 O O . LEU A 1 82 ? 1.867 3.099 12.927 1.00 98.69 82 LEU A O 1
ATOM 612 N N . LEU A 1 83 ? 2.655 1.062 12.438 1.00 98.69 83 LEU A N 1
ATOM 613 C CA . LEU A 1 83 ? 1.564 0.351 13.112 1.00 98.69 83 LEU A CA 1
ATOM 614 C C . LEU A 1 83 ? 1.526 0.641 14.618 1.00 98.69 83 LEU A C 1
ATOM 616 O O . LEU A 1 83 ? 0.451 0.880 15.167 1.00 98.69 83 LEU A O 1
ATOM 620 N N . ASN A 1 84 ? 2.681 0.658 15.287 1.00 98.50 84 ASN A N 1
ATOM 621 C CA . ASN A 1 84 ? 2.768 0.985 16.713 1.00 98.50 84 ASN A CA 1
ATOM 622 C C . ASN A 1 84 ? 2.290 2.411 17.005 1.00 98.50 84 ASN A C 1
ATOM 624 O O . ASN A 1 84 ? 1.580 2.641 17.988 1.00 98.50 84 ASN A O 1
ATOM 628 N N . GLU A 1 85 ? 2.676 3.372 16.166 1.00 98.50 85 GLU A N 1
ATOM 629 C CA . GLU A 1 85 ? 2.224 4.755 16.287 1.00 98.50 85 GLU A CA 1
ATOM 630 C C . GLU A 1 85 ? 0.707 4.863 16.097 1.00 98.50 85 GLU A C 1
ATOM 632 O O . GLU A 1 85 ? 0.026 5.461 16.936 1.00 98.50 85 GLU A O 1
ATOM 637 N N . ALA A 1 86 ? 0.161 4.206 15.072 1.00 98.44 86 ALA A N 1
ATOM 638 C CA . ALA A 1 86 ? -1.274 4.182 14.826 1.00 98.44 86 ALA A CA 1
ATOM 639 C C . ALA A 1 86 ? -2.051 3.551 15.997 1.00 98.44 86 ALA A C 1
ATOM 641 O O . ALA A 1 86 ? -2.993 4.149 16.512 1.00 98.44 86 ALA A O 1
ATOM 642 N N . ILE A 1 87 ? -1.625 2.387 16.497 1.00 98.06 87 ILE A N 1
ATOM 643 C CA . ILE A 1 87 ? -2.276 1.700 17.629 1.00 98.06 87 ILE A CA 1
ATOM 644 C C . ILE A 1 87 ? -2.257 2.564 18.893 1.00 98.06 87 ILE A C 1
ATOM 646 O O . ILE A 1 87 ? -3.233 2.609 19.644 1.00 98.06 87 ILE A O 1
ATOM 650 N N . LYS A 1 88 ? -1.156 3.277 19.136 1.00 97.88 88 LYS A N 1
ATOM 651 C CA . LYS A 1 88 ? -1.033 4.185 20.280 1.00 97.88 88 LYS A CA 1
ATOM 652 C C . LYS A 1 88 ? -2.024 5.351 20.200 1.00 97.88 88 LYS A C 1
ATOM 654 O O . LYS A 1 88 ? -2.526 5.787 21.239 1.00 97.88 88 LYS A O 1
ATOM 659 N N . ASN A 1 89 ? -2.276 5.865 18.999 1.00 97.88 89 ASN A N 1
ATOM 660 C CA . ASN A 1 89 ? -3.027 7.101 18.788 1.00 97.88 89 ASN A CA 1
ATOM 661 C C . ASN A 1 89 ? -4.520 6.875 18.473 1.00 97.88 89 ASN A C 1
ATOM 663 O O . ASN A 1 89 ? -5.323 7.775 18.725 1.00 97.88 89 ASN A O 1
ATOM 667 N N . HIS A 1 90 ? -4.907 5.682 18.008 1.00 97.50 90 HIS A N 1
ATOM 668 C CA . HIS A 1 90 ? -6.253 5.381 17.504 1.00 97.50 90 HIS A CA 1
ATOM 669 C C . HIS A 1 90 ? -6.925 4.249 18.288 1.00 97.50 90 HIS A C 1
ATOM 671 O O . HIS A 1 90 ? -6.596 3.071 18.157 1.00 97.50 90 HIS A O 1
ATOM 677 N N . LYS A 1 91 ? -7.910 4.609 19.120 1.00 95.44 91 LYS A N 1
ATOM 678 C CA . LYS A 1 91 ? -8.605 3.677 20.034 1.00 95.44 91 LYS A CA 1
ATOM 679 C C . LYS A 1 91 ? -9.692 2.853 19.350 1.00 95.44 91 LYS A C 1
ATOM 681 O O . LYS A 1 91 ? -10.090 1.813 19.863 1.00 95.44 91 LYS A O 1
ATOM 686 N N . GLU A 1 92 ? -10.180 3.335 18.220 1.00 96.06 92 GLU A N 1
ATOM 687 C CA . GLU A 1 92 ? -11.126 2.683 17.317 1.00 96.06 92 GLU A CA 1
ATOM 688 C C . GLU A 1 92 ? -10.539 1.439 16.621 1.00 96.06 92 GLU A C 1
ATOM 690 O O . GLU A 1 92 ? -11.270 0.683 15.980 1.00 96.06 92 GLU A O 1
ATOM 695 N N . GLY A 1 93 ? -9.232 1.203 16.782 1.00 97.94 93 GLY A N 1
ATOM 696 C CA . GLY A 1 93 ? -8.481 0.135 16.137 1.00 97.94 93 GLY A CA 1
ATOM 697 C C . GLY A 1 93 ? -7.856 0.582 14.817 1.00 97.94 93 GLY A C 1
ATOM 698 O O . GLY A 1 93 ? -8.127 1.670 14.310 1.00 97.94 93 GLY A O 1
ATOM 699 N N . VAL A 1 94 ? -7.017 -0.285 14.254 1.00 98.69 94 VAL A N 1
ATOM 700 C CA . VAL A 1 94 ? -6.220 0.007 13.055 1.00 98.69 94 VAL A CA 1
ATOM 701 C C . VAL A 1 94 ? 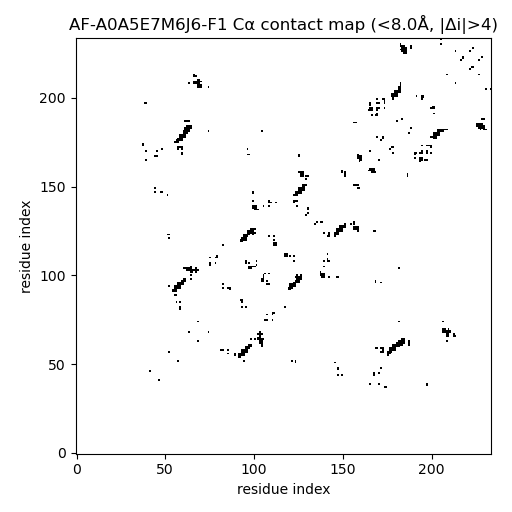-6.549 -0.984 11.943 1.00 98.69 94 VAL A C 1
ATOM 703 O O . VAL A 1 94 ? -6.729 -2.179 12.190 1.00 98.69 94 VAL A O 1
ATOM 706 N N . ALA A 1 95 ? -6.633 -0.484 10.714 1.00 98.69 95 ALA A N 1
ATOM 707 C CA . ALA A 1 95 ? -6.666 -1.281 9.499 1.00 98.69 95 ALA A CA 1
ATOM 708 C C . ALA A 1 95 ? -5.372 -1.056 8.707 1.00 98.69 95 ALA A C 1
ATOM 710 O O . ALA A 1 95 ? -5.020 0.082 8.409 1.00 98.69 95 ALA A O 1
ATOM 711 N N . LEU A 1 96 ? -4.675 -2.134 8.362 1.00 98.75 96 LEU A N 1
ATOM 712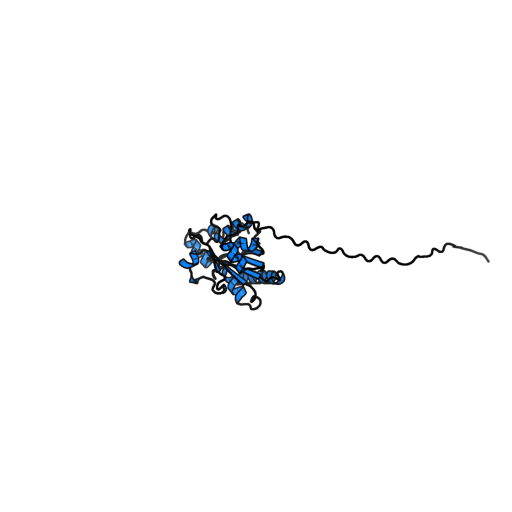 C CA . LEU A 1 96 ? -3.529 -2.106 7.462 1.00 98.75 96 LEU A CA 1
ATOM 713 C C . LEU A 1 96 ? -4.021 -2.342 6.035 1.00 98.75 96 LEU A C 1
ATOM 715 O O . LEU A 1 96 ? -4.563 -3.408 5.733 1.00 98.75 96 LEU A O 1
ATOM 719 N N . VAL A 1 97 ? -3.832 -1.344 5.176 1.00 98.62 97 VAL A N 1
ATOM 720 C CA . VAL A 1 97 ? -4.299 -1.349 3.787 1.00 98.62 97 VAL A CA 1
ATOM 721 C C . VAL A 1 97 ? -3.086 -1.376 2.866 1.00 98.62 97 VAL A C 1
ATOM 723 O O . VAL A 1 97 ? -2.247 -0.479 2.913 1.00 98.62 97 VAL A O 1
ATOM 726 N N . ILE A 1 98 ? -2.977 -2.415 2.045 1.00 97.38 98 ILE A N 1
ATOM 727 C CA . ILE A 1 98 ? -1.880 -2.598 1.082 1.00 97.38 98 ILE A CA 1
ATOM 728 C C . ILE A 1 98 ? -2.481 -3.127 -0.227 1.00 97.38 98 ILE A C 1
ATOM 730 O O . ILE A 1 98 ? -3.633 -3.576 -0.269 1.00 97.38 98 ILE A O 1
ATOM 734 N N . GLY A 1 99 ? -1.689 -3.106 -1.297 1.00 95.06 99 GLY A N 1
ATOM 735 C CA . GLY A 1 99 ? -1.916 -3.963 -2.455 1.00 95.06 99 GLY A CA 1
ATOM 736 C C . GLY A 1 99 ? -2.153 -5.417 -2.025 1.00 95.06 99 GLY A C 1
ATOM 737 O O . GLY A 1 99 ? -1.369 -5.954 -1.251 1.00 95.06 99 GLY A O 1
ATOM 738 N N . GLY A 1 100 ? -3.204 -6.068 -2.527 1.00 95.19 100 GLY A N 1
ATOM 739 C CA . GLY A 1 100 ? -3.667 -7.402 -2.090 1.00 95.19 100 GLY A CA 1
ATOM 740 C C . GLY A 1 100 ? -2.753 -8.605 -2.391 1.00 95.19 100 GLY A C 1
ATOM 741 O O . GLY A 1 100 ? -3.233 -9.739 -2.438 1.00 95.19 100 GLY A O 1
ATOM 742 N N . THR A 1 101 ? -1.456 -8.390 -2.608 1.00 95.94 101 THR A N 1
ATOM 743 C CA . THR A 1 101 ? -0.446 -9.427 -2.868 1.00 95.94 101 THR A CA 1
ATOM 744 C C . THR A 1 101 ? 0.597 -9.490 -1.755 1.00 95.94 101 THR A C 1
ATOM 746 O O . THR A 1 101 ? 0.852 -8.486 -1.103 1.00 95.94 101 THR A O 1
ATOM 749 N N . THR A 1 102 ? 1.264 -10.631 -1.569 1.00 94.50 102 THR A N 1
ATOM 750 C CA . THR A 1 102 ? 2.371 -10.786 -0.601 1.00 94.50 102 THR A CA 1
ATOM 751 C C . THR A 1 102 ? 3.706 -10.224 -1.092 1.00 94.50 102 THR A C 1
ATOM 753 O O . THR A 1 102 ? 4.643 -10.086 -0.306 1.00 94.50 102 THR A O 1
ATOM 756 N N . ASP A 1 103 ? 3.814 -9.930 -2.388 1.00 92.38 103 ASP A N 1
ATOM 757 C CA . ASP A 1 103 ? 5.059 -9.496 -3.015 1.00 92.38 103 ASP A CA 1
ATOM 758 C C . ASP A 1 103 ? 5.454 -8.075 -2.588 1.00 92.38 103 ASP A C 1
ATOM 760 O O . ASP A 1 103 ? 4.618 -7.175 -2.459 1.00 92.38 103 ASP A O 1
ATOM 764 N N . GLY A 1 104 ? 6.758 -7.870 -2.380 1.00 94.50 104 GLY A N 1
ATOM 765 C CA . GLY A 1 104 ? 7.318 -6.550 -2.109 1.00 94.50 104 GLY A CA 1
ATOM 766 C C . GLY A 1 104 ? 6.704 -5.881 -0.876 1.00 94.50 104 GLY A C 1
ATOM 767 O O . GLY A 1 104 ? 6.813 -6.418 0.228 1.00 94.50 104 GLY A O 1
ATOM 768 N N . ILE A 1 105 ? 6.063 -4.716 -1.044 1.00 97.00 105 ILE A N 1
ATOM 769 C CA . ILE A 1 105 ? 5.404 -3.976 0.053 1.00 97.00 105 ILE A CA 1
ATOM 770 C C . ILE A 1 105 ? 4.317 -4.802 0.766 1.00 97.00 105 ILE A C 1
ATOM 772 O O . ILE A 1 105 ? 4.052 -4.584 1.950 1.00 97.00 105 ILE A O 1
ATOM 776 N N . GLY A 1 106 ? 3.780 -5.830 0.096 1.00 96.69 106 GLY A N 1
ATOM 777 C CA . GLY A 1 106 ? 2.897 -6.846 0.671 1.00 96.69 106 GLY A CA 1
ATOM 778 C C . GLY A 1 106 ? 3.454 -7.558 1.909 1.00 96.69 106 GLY A C 1
ATOM 779 O O . GLY A 1 106 ? 2.692 -8.115 2.699 1.00 96.69 106 GLY A O 1
ATOM 780 N N . MET A 1 107 ? 4.767 -7.472 2.160 1.00 96.50 107 MET A N 1
ATOM 781 C CA . MET A 1 107 ? 5.385 -7.954 3.400 1.00 96.50 107 MET A CA 1
ATOM 782 C C . MET A 1 107 ? 4.782 -7.342 4.673 1.00 96.50 107 MET A C 1
ATOM 784 O O . MET A 1 107 ? 4.929 -7.930 5.745 1.00 96.50 107 MET A O 1
ATOM 788 N N . GLY A 1 108 ? 4.098 -6.195 4.577 1.00 97.56 108 GLY A N 1
ATOM 789 C CA . GLY A 1 108 ? 3.373 -5.605 5.701 1.00 97.56 108 GLY A CA 1
ATOM 790 C C . GLY A 1 108 ? 2.306 -6.534 6.288 1.00 97.56 108 GLY A C 1
ATOM 791 O O . GLY A 1 108 ? 2.123 -6.544 7.504 1.00 97.56 108 GLY A O 1
ATOM 792 N N . TYR A 1 109 ? 1.678 -7.392 5.475 1.00 97.75 109 TYR A N 1
ATOM 793 C CA . TYR A 1 109 ? 0.742 -8.399 5.983 1.00 97.75 109 TYR A CA 1
ATOM 794 C C . TYR A 1 109 ? 1.422 -9.398 6.916 1.00 97.75 109 TYR A C 1
ATOM 796 O O . TYR A 1 109 ? 0.889 -9.694 7.982 1.00 97.75 109 TYR A O 1
ATOM 804 N N . ALA A 1 110 ? 2.623 -9.863 6.560 1.00 95.88 110 ALA A N 1
ATOM 805 C CA . ALA A 1 110 ? 3.405 -10.746 7.420 1.00 95.88 110 ALA A CA 1
ATOM 806 C C . ALA A 1 110 ? 3.834 -10.030 8.710 1.00 95.88 110 ALA A C 1
ATOM 808 O O . ALA A 1 110 ? 3.707 -10.600 9.786 1.00 95.88 110 ALA A O 1
ATOM 809 N N . VAL A 1 111 ? 4.255 -8.758 8.633 1.00 96.56 111 VAL A N 1
ATOM 810 C CA . VAL A 1 111 ? 4.592 -7.958 9.830 1.00 96.56 111 VAL A CA 1
ATOM 811 C C . VAL A 1 111 ? 3.428 -7.924 10.821 1.00 96.56 111 VAL A C 1
ATOM 813 O O . VAL A 1 111 ? 3.630 -8.198 12.000 1.00 96.56 111 VAL A O 1
ATOM 816 N N . ALA A 1 112 ? 2.213 -7.635 10.352 1.00 97.00 112 ALA A N 1
ATOM 817 C CA . ALA A 1 112 ? 1.032 -7.592 11.209 1.00 97.00 112 ALA A CA 1
ATOM 818 C C . ALA A 1 112 ? 0.546 -8.984 11.654 1.00 97.00 112 ALA A C 1
ATOM 820 O O . ALA A 1 112 ? -0.118 -9.107 12.679 1.00 97.00 112 ALA A O 1
ATOM 821 N N . LYS A 1 113 ? 0.847 -10.045 10.895 1.00 95.31 113 LYS A N 1
ATOM 822 C CA . LYS A 1 113 ? 0.376 -11.399 11.205 1.00 95.31 113 LYS A CA 1
ATOM 823 C C . LYS A 1 113 ? 1.289 -12.162 12.165 1.00 95.31 113 LYS A C 1
ATOM 825 O O . LYS A 1 113 ? 0.781 -12.933 12.981 1.00 95.31 113 LYS A O 1
ATOM 830 N N . ASP A 1 114 ? 2.598 -11.968 12.044 1.00 93.69 114 ASP A N 1
ATOM 831 C CA . ASP A 1 114 ? 3.616 -12.741 12.761 1.00 93.69 114 ASP A CA 1
ATOM 832 C C . ASP A 1 114 ? 3.784 -12.287 14.221 1.00 93.69 114 ASP A C 1
ATOM 834 O O . ASP A 1 114 ? 4.200 -13.080 15.067 1.00 93.69 114 ASP A O 1
ATOM 838 N N . ASP A 1 115 ? 3.444 -11.032 14.534 1.00 93.56 115 ASP A N 1
ATOM 839 C CA . ASP A 1 115 ? 3.544 -10.474 15.884 1.00 93.56 115 ASP A CA 1
ATOM 840 C C . ASP A 1 115 ? 2.163 -10.432 16.576 1.00 93.56 115 ASP A C 1
ATOM 842 O O . ASP A 1 115 ? 1.267 -9.706 16.131 1.00 93.56 115 ASP A O 1
ATOM 846 N N . PRO A 1 116 ? 1.962 -11.155 17.699 1.00 94.62 116 PRO A N 1
ATOM 847 C CA . PRO A 1 116 ? 0.719 -11.111 18.470 1.00 94.62 116 PRO A CA 1
ATOM 848 C C . PRO A 1 116 ? 0.296 -9.706 18.918 1.00 94.62 116 PRO A C 1
ATOM 850 O O . PRO A 1 116 ? -0.896 -9.485 19.155 1.00 94.62 116 PRO A O 1
ATOM 853 N N . HIS A 1 117 ? 1.235 -8.757 19.022 1.00 95.31 117 HIS A N 1
ATOM 854 C CA . HIS A 1 117 ? 0.944 -7.355 19.321 1.00 95.31 117 HIS A CA 1
ATOM 855 C C . HIS A 1 117 ? -0.017 -6.720 18.304 1.00 95.31 117 HIS A C 1
ATOM 857 O O . HIS A 1 117 ? -0.803 -5.847 18.665 1.00 95.31 117 HIS A O 1
ATOM 863 N N . PHE A 1 118 ? -0.011 -7.204 17.061 1.00 97.44 118 PHE A N 1
ATOM 864 C CA . PHE A 1 118 ? -0.839 -6.709 15.964 1.00 97.44 118 PHE A CA 1
ATOM 865 C C . PHE A 1 118 ? -2.076 -7.574 15.690 1.00 97.44 118 PHE A C 1
ATOM 867 O O . PHE A 1 118 ? -2.738 -7.394 14.672 1.00 97.44 118 PHE A O 1
ATOM 874 N N . SER A 1 119 ? -2.435 -8.487 16.598 1.00 94.75 119 SER A N 1
ATOM 875 C CA . SER A 1 119 ? -3.557 -9.422 16.403 1.00 94.75 119 SER A CA 1
ATOM 876 C C . SER A 1 119 ? -4.922 -8.758 16.155 1.00 94.75 119 SER A C 1
ATOM 878 O O . SER A 1 119 ? -5.764 -9.356 15.484 1.00 94.75 119 SER A O 1
ATOM 880 N N . ASP A 1 120 ? -5.118 -7.523 16.625 1.00 95.88 120 ASP A N 1
ATOM 881 C CA . ASP A 1 120 ? -6.337 -6.730 16.409 1.00 95.88 120 ASP A CA 1
ATOM 882 C C . ASP A 1 120 ? -6.289 -5.841 15.146 1.00 95.88 120 ASP A C 1
ATOM 884 O O . ASP A 1 120 ? -7.277 -5.173 14.813 1.00 95.88 120 ASP A O 1
ATOM 888 N N . VAL A 1 121 ? -5.163 -5.820 14.419 1.00 98.25 121 VAL A N 1
ATOM 889 C CA . VAL A 1 121 ? -5.023 -5.068 13.165 1.00 98.25 121 VAL A CA 1
ATOM 890 C C . VAL A 1 121 ? -5.815 -5.767 12.063 1.00 98.25 121 VAL A C 1
ATOM 892 O O . VAL A 1 121 ? -5.574 -6.923 11.710 1.00 98.25 121 VAL A O 1
ATOM 895 N N . LYS A 1 122 ? -6.769 -5.045 11.472 1.00 98.38 122 LYS A N 1
ATOM 896 C CA . LYS A 1 122 ? -7.556 -5.540 10.339 1.00 98.38 122 LYS A CA 1
ATOM 897 C C . LYS A 1 122 ? -6.717 -5.456 9.063 1.00 98.38 122 LYS A C 1
ATOM 899 O O . LYS A 1 122 ? -6.335 -4.366 8.662 1.00 98.38 122 LYS A O 1
ATOM 904 N N . LEU A 1 123 ? -6.467 -6.583 8.402 1.00 98.56 123 LEU A N 1
ATOM 905 C CA . LEU A 1 123 ? -5.767 -6.605 7.112 1.00 98.56 123 LEU A CA 1
ATOM 906 C C . LEU A 1 123 ? -6.770 -6.417 5.971 1.00 98.56 123 LEU A C 1
ATOM 908 O O . LEU A 1 123 ? -7.775 -7.133 5.930 1.00 98.56 123 LEU A O 1
ATOM 912 N N . ILE A 1 124 ? -6.506 -5.468 5.073 1.00 98.62 124 ILE A N 1
ATOM 913 C CA . ILE A 1 124 ? -7.318 -5.194 3.883 1.00 98.62 124 ILE A CA 1
ATOM 914 C C . ILE A 1 124 ? -6.401 -5.160 2.656 1.00 98.62 124 ILE A C 1
ATOM 916 O O . ILE A 1 124 ? -5.365 -4.490 2.647 1.00 98.62 124 ILE A O 1
ATOM 920 N N . GLY A 1 125 ? -6.787 -5.900 1.620 1.00 98.12 125 GLY A N 1
ATOM 921 C CA . GLY A 1 125 ? -6.146 -5.871 0.311 1.00 98.12 125 GLY A CA 1
ATOM 922 C C . GLY A 1 125 ? -6.980 -5.095 -0.689 1.00 98.12 125 GLY A C 1
ATOM 923 O O . GLY A 1 125 ? -8.166 -5.369 -0.834 1.00 98.12 125 GLY A O 1
ATOM 924 N N . LEU A 1 126 ? -6.362 -4.157 -1.398 1.00 97.44 126 LEU A N 1
ATOM 925 C CA . LEU A 1 126 ? -6.938 -3.509 -2.575 1.00 97.44 126 LEU A CA 1
ATOM 926 C C . LEU A 1 126 ? -6.091 -3.911 -3.779 1.00 97.44 126 LEU A C 1
ATOM 928 O O . LEU A 1 126 ? -4.882 -3.700 -3.774 1.00 97.44 126 LEU A O 1
ATOM 932 N N . VAL A 1 127 ? -6.664 -4.565 -4.784 1.00 96.75 127 VAL A N 1
ATOM 933 C CA . VAL A 1 127 ? -5.867 -5.088 -5.903 1.00 96.75 127 VAL A CA 1
ATOM 934 C C . VAL A 1 127 ? -6.659 -5.094 -7.198 1.00 96.75 127 VAL A C 1
ATOM 936 O O . VAL A 1 127 ? -7.857 -5.362 -7.200 1.00 96.75 127 VAL A O 1
ATOM 939 N N . SER A 1 128 ? -5.978 -4.827 -8.306 1.00 97.12 128 SER A N 1
ATOM 940 C CA . SER A 1 128 ? -6.536 -4.998 -9.645 1.00 97.12 128 SER A CA 1
ATOM 941 C C . SER A 1 128 ? -6.944 -6.461 -9.893 1.00 97.12 128 SER A C 1
ATOM 943 O O . SER A 1 128 ? -6.252 -7.399 -9.485 1.00 97.12 128 SER A O 1
ATOM 945 N N . GLU A 1 129 ? -8.065 -6.678 -10.585 1.00 96.69 129 GLU A N 1
ATOM 946 C CA . GLU A 1 129 ? -8.554 -8.011 -10.969 1.00 96.69 129 GLU A CA 1
ATOM 947 C C . GLU A 1 129 ? -7.572 -8.816 -11.818 1.00 96.69 129 GLU A C 1
ATOM 949 O O . GLU A 1 129 ? -7.623 -10.048 -11.800 1.00 96.69 129 GLU A O 1
ATOM 954 N N . VAL A 1 130 ? -6.622 -8.137 -12.459 1.00 96.00 130 VAL A N 1
ATOM 955 C CA . VAL A 1 130 ? -5.507 -8.718 -13.215 1.00 96.00 130 VAL A CA 1
ATOM 956 C C . VAL A 1 130 ? -4.767 -9.796 -12.425 1.00 96.00 130 VAL A C 1
ATOM 958 O O . VAL A 1 130 ? -4.315 -10.794 -12.993 1.00 96.00 130 VAL A O 1
ATOM 961 N N . VAL A 1 131 ? -4.682 -9.647 -11.098 1.00 95.81 131 VAL A N 1
ATOM 962 C CA . VAL A 1 131 ? -4.030 -10.624 -10.219 1.00 95.81 131 VAL A CA 1
ATOM 96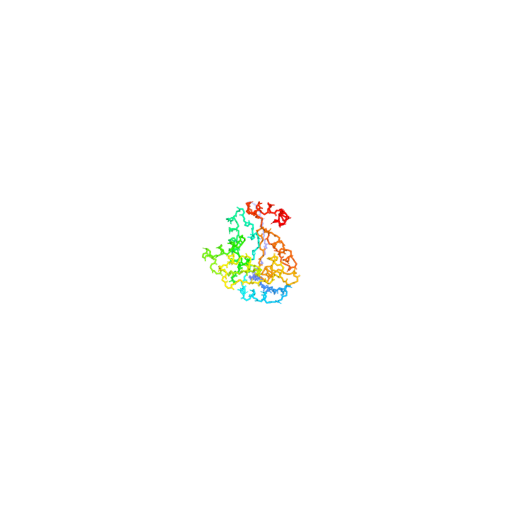3 C C . VAL A 1 131 ? -4.641 -12.022 -10.344 1.00 95.81 131 VAL A C 1
ATOM 965 O O . VAL A 1 131 ? -3.914 -13.008 -10.248 1.00 95.81 131 VAL A O 1
ATOM 968 N N . LYS A 1 132 ? -5.953 -12.131 -10.603 1.00 95.06 132 LYS A N 1
ATOM 969 C CA . LYS A 1 132 ? -6.665 -13.415 -10.714 1.00 95.06 132 LYS A CA 1
ATOM 970 C C . LYS A 1 132 ? -6.159 -14.240 -11.898 1.00 95.06 132 LYS A C 1
ATOM 972 O O . LYS A 1 132 ? -6.151 -15.466 -11.822 1.00 95.06 132 LYS A O 1
ATOM 977 N N . GLU A 1 133 ? -5.720 -13.574 -12.962 1.00 94.44 133 GLU A N 1
ATOM 978 C CA . GLU A 1 133 ? -5.251 -14.216 -14.190 1.00 94.44 133 GLU A CA 1
ATOM 979 C C . GLU A 1 133 ? -3.724 -14.325 -14.237 1.00 94.44 133 GLU A C 1
ATOM 981 O O . GLU A 1 133 ? -3.191 -15.374 -14.597 1.00 94.44 133 GLU A O 1
ATOM 986 N N . GLN A 1 134 ? -3.007 -13.265 -13.849 1.00 93.75 134 GLN A N 1
ATOM 987 C CA . GLN A 1 134 ? -1.559 -13.177 -14.056 1.00 93.75 134 GLN A CA 1
ATOM 988 C C . GLN A 1 134 ? -0.733 -13.778 -12.910 1.00 93.75 134 GLN A C 1
ATOM 990 O O . GLN A 1 134 ? 0.293 -14.410 -13.167 1.00 93.75 134 GLN A O 1
ATOM 995 N N . CYS A 1 135 ? -1.155 -13.623 -11.650 1.00 92.81 135 CYS A N 1
ATOM 996 C CA . CYS A 1 135 ? -0.458 -14.224 -10.506 1.00 92.81 135 CYS A CA 1
ATOM 997 C C . CYS A 1 135 ? -1.386 -14.533 -9.314 1.00 92.81 135 CYS A C 1
ATOM 999 O O . CYS A 1 135 ? -1.156 -14.071 -8.196 1.00 92.81 135 CYS A O 1
ATOM 1001 N N . PRO A 1 136 ? -2.391 -15.413 -9.475 1.00 93.62 136 PRO A N 1
ATOM 1002 C CA . PRO A 1 136 ? -3.345 -15.714 -8.399 1.00 93.62 136 PRO A CA 1
ATOM 1003 C C . PRO A 1 136 ? -2.689 -16.320 -7.148 1.00 93.62 136 PRO A C 1
ATOM 1005 O O . PRO A 1 136 ? -3.252 -16.280 -6.058 1.00 93.62 136 PRO A O 1
ATOM 1008 N N . HIS A 1 137 ? -1.485 -16.880 -7.292 1.00 93.06 137 HIS A N 1
ATOM 1009 C CA . HIS A 1 137 ? -0.697 -17.428 -6.192 1.00 93.06 137 HIS A CA 1
ATOM 1010 C C . HIS A 1 137 ? -0.051 -16.356 -5.302 1.00 93.06 137 HIS A C 1
ATOM 1012 O O . HIS A 1 137 ? 0.281 -16.674 -4.162 1.00 93.06 137 HIS A O 1
ATOM 1018 N N . SER A 1 138 ? 0.101 -15.123 -5.796 1.00 93.88 138 SER A N 1
ATOM 1019 C CA . SER A 1 138 ? 0.648 -13.990 -5.041 1.00 93.88 138 SER A CA 1
ATOM 1020 C C . SER A 1 138 ? -0.381 -13.332 -4.121 1.00 93.88 138 SER A C 1
ATOM 1022 O O . SER A 1 138 ? -0.009 -12.456 -3.346 1.00 93.88 138 SER A O 1
ATOM 1024 N N . LEU A 1 139 ? -1.665 -13.709 -4.191 1.00 96.12 139 LEU A N 1
ATOM 1025 C CA . LEU A 1 139 ? -2.710 -13.146 -3.329 1.00 96.12 139 LEU A CA 1
ATOM 1026 C C . LEU A 1 139 ? -2.400 -13.369 -1.842 1.00 96.12 139 LEU A C 1
ATOM 1028 O O . LEU A 1 139 ? -2.091 -14.486 -1.417 1.00 96.12 139 LEU A O 1
ATOM 1032 N N . ALA A 1 140 ? -2.547 -12.307 -1.049 1.00 95.81 140 ALA A N 1
ATOM 1033 C CA . ALA A 1 140 ? -2.294 -12.315 0.388 1.00 95.81 140 ALA A CA 1
ATOM 1034 C C . ALA A 1 140 ? -3.381 -13.083 1.151 1.00 95.81 140 ALA A C 1
ATOM 1036 O O . ALA A 1 140 ? -4.400 -12.529 1.566 1.00 95.81 140 ALA A O 1
ATOM 1037 N N . LYS A 1 141 ? -3.163 -14.384 1.361 1.00 94.12 141 LYS A N 1
ATOM 1038 C CA . LYS A 1 141 ? -4.102 -15.278 2.066 1.00 94.12 141 LYS A CA 1
ATOM 1039 C C . LYS A 1 141 ? -4.388 -14.827 3.497 1.00 94.12 141 LYS A C 1
ATOM 1041 O O . LYS A 1 141 ? -5.446 -15.138 4.036 1.00 94.12 141 LYS A O 1
ATOM 1046 N N . GLU A 1 142 ? -3.469 -14.084 4.101 1.00 91.69 142 GLU A N 1
ATOM 1047 C CA . GLU A 1 142 ? -3.588 -13.475 5.423 1.00 91.69 142 GLU A CA 1
ATOM 1048 C C . GLU A 1 142 ? -4.768 -12.498 5.501 1.00 91.69 142 GLU A C 1
ATOM 1050 O O . GLU A 1 142 ? -5.364 -12.348 6.568 1.00 91.69 142 GLU A O 1
ATOM 1055 N N . CYS A 1 143 ? -5.143 -11.876 4.378 1.00 93.44 143 CYS A N 1
ATOM 1056 C CA . CYS A 1 143 ? -6.310 -11.001 4.299 1.00 93.44 143 CYS A CA 1
ATOM 1057 C C . CYS A 1 143 ? -7.637 -11.775 4.301 1.00 93.44 143 CYS A C 1
ATOM 1059 O O . CYS A 1 143 ? -8.669 -11.190 4.632 1.00 93.44 143 CYS A O 1
ATOM 1061 N N . GLY A 1 144 ? -7.638 -13.070 3.960 1.00 92.75 144 GLY A N 1
ATOM 1062 C CA . GLY A 1 144 ? -8.859 -13.862 3.791 1.00 92.75 144 GLY A CA 1
ATOM 1063 C C . GLY A 1 144 ? -9.843 -13.186 2.830 1.00 92.75 144 GLY A C 1
ATOM 1064 O O . GLY A 1 144 ? -9.456 -12.747 1.750 1.00 92.75 144 GLY A O 1
ATOM 1065 N N . ASP A 1 145 ? -11.096 -13.038 3.261 1.00 93.62 145 ASP A N 1
ATOM 1066 C CA . ASP A 1 145 ? -12.162 -12.386 2.483 1.00 93.62 145 ASP A CA 1
ATOM 1067 C C . ASP A 1 145 ? -12.060 -10.846 2.448 1.00 93.62 145 ASP A C 1
ATOM 1069 O O . ASP A 1 145 ? -12.917 -10.177 1.877 1.00 93.62 145 ASP A O 1
ATOM 1073 N N . ASN A 1 146 ? -11.020 -10.251 3.045 1.00 97.25 146 ASN A N 1
ATOM 1074 C CA . ASN A 1 146 ? -10.832 -8.795 3.083 1.00 97.25 146 ASN A CA 1
ATOM 1075 C C . ASN A 1 146 ? -10.023 -8.268 1.884 1.00 97.25 146 ASN A C 1
ATOM 1077 O O . ASN A 1 146 ? -9.331 -7.256 2.008 1.00 97.25 146 ASN A O 1
ATOM 1081 N N . ILE A 1 147 ? -10.061 -8.965 0.746 1.00 97.94 147 ILE A N 1
ATOM 1082 C CA . ILE A 1 147 ? -9.463 -8.506 -0.511 1.00 97.94 147 ILE A CA 1
ATOM 1083 C C . ILE A 1 147 ? -10.572 -7.945 -1.395 1.00 97.94 147 ILE A C 1
ATOM 1085 O O . ILE A 1 147 ? -11.502 -8.657 -1.774 1.00 97.94 147 ILE A O 1
ATOM 1089 N N . ILE A 1 148 ? -10.449 -6.671 -1.745 1.00 98.25 148 ILE A N 1
ATOM 1090 C CA . ILE A 1 148 ? -11.309 -5.995 -2.706 1.00 98.25 148 ILE A CA 1
ATOM 1091 C C . ILE A 1 148 ? -10.602 -5.994 -4.051 1.00 98.25 148 ILE A C 1
ATOM 1093 O O . ILE A 1 148 ? -9.460 -5.546 -4.183 1.00 98.25 148 ILE A O 1
ATOM 1097 N N . PHE A 1 149 ? -11.314 -6.503 -5.045 1.00 97.81 149 PHE A N 1
ATOM 1098 C CA . PHE A 1 149 ? -10.848 -6.557 -6.413 1.00 97.81 149 PHE A CA 1
ATOM 1099 C C . PHE A 1 149 ? -11.398 -5.376 -7.203 1.00 97.81 149 PHE A C 1
ATOM 1101 O O . PHE A 1 149 ? -12.607 -5.153 -7.214 1.00 97.81 149 PHE A O 1
ATOM 1108 N N . VAL A 1 150 ? -10.511 -4.643 -7.865 1.00 97.31 150 VAL A N 1
ATOM 1109 C CA . VAL A 1 150 ? -10.860 -3.471 -8.666 1.00 97.31 150 VAL A CA 1
ATOM 1110 C C . VAL A 1 150 ? -10.798 -3.827 -10.151 1.00 97.31 150 VAL A C 1
ATOM 1112 O O . VAL A 1 150 ? -9.774 -4.355 -10.595 1.00 97.31 150 VAL A O 1
ATOM 1115 N N . PRO A 1 151 ? -11.871 -3.569 -10.921 1.00 96.00 151 PRO A N 1
ATOM 1116 C CA . PRO A 1 151 ? -11.866 -3.783 -12.361 1.00 96.00 151 PRO A CA 1
ATOM 1117 C C . PRO A 1 151 ? -10.769 -2.968 -13.049 1.00 96.00 151 PRO A C 1
ATOM 1119 O O . PRO A 1 151 ? -10.662 -1.763 -12.843 1.00 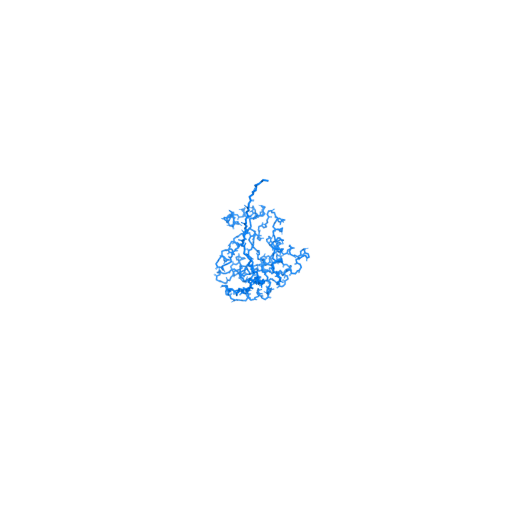96.00 151 PRO A O 1
ATOM 1122 N N . ASP A 1 152 ? -9.993 -3.632 -13.898 1.00 94.94 152 ASP A N 1
ATOM 1123 C CA . ASP A 1 152 ? -8.852 -3.050 -14.610 1.00 94.94 152 ASP A CA 1
ATOM 1124 C C . ASP A 1 152 ? -8.788 -3.651 -16.026 1.00 94.94 152 ASP A C 1
ATOM 1126 O O . ASP A 1 152 ? -8.045 -4.604 -16.282 1.00 94.94 152 ASP A O 1
ATOM 1130 N N . PRO A 1 153 ? -9.638 -3.166 -16.952 1.00 91.94 153 PRO A N 1
ATOM 1131 C CA . PRO A 1 153 ? -9.769 -3.745 -18.290 1.00 91.94 153 PRO A CA 1
ATOM 1132 C C . PRO A 1 153 ? -8.502 -3.588 -19.146 1.00 91.94 153 PRO A C 1
ATOM 1134 O O . PRO A 1 153 ? -8.308 -4.349 -20.096 1.00 91.94 153 PRO A O 1
ATOM 1137 N N . ASP A 1 154 ? -7.635 -2.634 -18.801 1.00 93.19 154 ASP A N 1
ATOM 1138 C CA . ASP A 1 154 ? -6.418 -2.307 -19.548 1.00 93.19 154 ASP A CA 1
ATOM 1139 C C . ASP A 1 154 ? -5.170 -3.029 -19.009 1.00 93.19 154 ASP A C 1
ATOM 1141 O O . ASP A 1 154 ? -4.079 -2.904 -19.571 1.00 93.19 154 ASP A O 1
ATOM 1145 N N . ASN A 1 155 ? -5.329 -3.852 -17.968 1.00 93.62 155 ASN A N 1
ATOM 1146 C CA . ASN A 1 155 ? -4.269 -4.621 -17.321 1.00 93.62 155 ASN A CA 1
ATOM 1147 C C . ASN A 1 155 ? -3.105 -3.766 -16.787 1.00 93.62 155 ASN A C 1
ATOM 1149 O O . ASN A 1 155 ? -1.932 -4.144 -16.913 1.00 93.62 155 ASN A O 1
ATOM 1153 N N . THR A 1 156 ? -3.405 -2.604 -16.212 1.00 92.81 156 THR A N 1
ATOM 1154 C CA . THR A 1 156 ? -2.390 -1.642 -15.759 1.00 92.81 156 THR A CA 1
ATOM 1155 C C . THR A 1 156 ? -1.819 -1.967 -14.382 1.00 92.81 156 THR A C 1
ATOM 1157 O O . THR A 1 156 ? -0.744 -1.466 -14.052 1.00 92.81 156 THR A O 1
ATOM 1160 N N . TRP A 1 157 ? -2.491 -2.835 -13.614 1.00 94.06 157 TRP A N 1
ATOM 1161 C CA . TRP A 1 157 ? -2.287 -3.092 -12.182 1.00 94.06 157 TRP A CA 1
ATOM 1162 C C . TRP A 1 157 ? -2.703 -1.941 -11.265 1.00 94.06 157 TRP A C 1
ATOM 1164 O O . TRP A 1 157 ? -2.514 -2.024 -10.049 1.00 94.06 157 TRP A O 1
ATOM 1174 N N . GLU A 1 158 ? -3.261 -0.873 -11.822 1.00 94.44 158 GLU A N 1
ATOM 1175 C CA . GLU A 1 158 ? -3.674 0.289 -11.056 1.00 94.44 158 GLU A CA 1
ATOM 1176 C C . GLU A 1 158 ? -5.008 0.027 -10.347 1.00 94.44 158 GLU A C 1
ATOM 1178 O O . GLU A 1 158 ? -5.858 -0.737 -10.802 1.00 94.44 158 GLU A O 1
ATOM 1183 N N . VAL A 1 159 ? -5.192 0.675 -9.198 1.00 95.06 159 VAL A N 1
ATOM 1184 C CA . VAL A 1 159 ? -6.383 0.521 -8.357 1.00 95.06 159 VAL A CA 1
ATOM 1185 C C . VAL A 1 159 ? -7.141 1.849 -8.343 1.00 95.06 159 VAL A C 1
ATOM 1187 O O . VAL A 1 159 ? -7.249 2.525 -7.316 1.00 95.06 159 VAL A O 1
ATOM 1190 N N . LEU A 1 160 ? -7.589 2.264 -9.530 1.00 94.31 160 LEU A N 1
ATOM 1191 C CA . LEU A 1 160 ? -8.241 3.551 -9.775 1.00 94.31 160 LEU A CA 1
ATOM 1192 C C . LEU A 1 160 ? -9.726 3.381 -10.092 1.00 94.31 160 LEU A C 1
ATOM 1194 O O . LEU A 1 160 ? -10.164 2.318 -10.532 1.00 94.31 160 LEU A O 1
ATOM 1198 N N . ASN A 1 161 ? -10.493 4.455 -9.918 1.00 91.56 161 ASN A N 1
ATOM 1199 C CA . ASN A 1 161 ? -11.853 4.521 -10.441 1.00 91.56 161 ASN A CA 1
ATOM 1200 C C . ASN A 1 161 ? -11.868 4.490 -11.984 1.00 91.56 161 ASN A C 1
ATOM 1202 O O . ASN A 1 161 ? -10.849 4.694 -12.640 1.00 91.56 161 ASN A O 1
ATOM 1206 N N . GLN A 1 162 ? -13.050 4.297 -12.576 1.00 87.88 162 GLN A N 1
ATOM 1207 C CA . GLN A 1 162 ? -13.205 4.173 -14.037 1.00 87.88 162 GLN A CA 1
ATOM 1208 C C . GLN A 1 162 ? -12.694 5.383 -14.837 1.00 87.88 162 GLN A C 1
ATOM 1210 O O . GLN A 1 162 ? -12.325 5.249 -15.999 1.00 87.88 162 GLN A O 1
ATOM 1215 N N . GLU A 1 163 ? -12.679 6.570 -14.232 1.00 87.00 163 GLU A N 1
ATOM 1216 C CA . GLU A 1 163 ? -12.180 7.798 -14.858 1.00 87.00 163 GLU A CA 1
ATOM 1217 C C . GLU A 1 163 ? -10.652 7.955 -14.744 1.00 87.00 163 GLU A C 1
ATOM 1219 O O . GLU A 1 163 ? -10.089 8.888 -15.318 1.00 87.00 163 GLU A O 1
ATOM 1224 N N . GLY A 1 164 ? -9.979 7.102 -13.963 1.00 86.62 164 GLY A N 1
ATOM 1225 C CA . GLY A 1 164 ? -8.556 7.224 -13.632 1.00 86.62 164 GLY A CA 1
ATOM 1226 C C . GLY A 1 164 ? -8.221 8.460 -12.786 1.00 86.62 164 GLY A C 1
ATOM 1227 O O . GLY A 1 164 ? -7.058 8.860 -12.697 1.00 86.62 164 GLY A O 1
ATOM 1228 N N . SER A 1 165 ? -9.235 9.105 -12.201 1.00 86.44 165 SER A N 1
ATOM 1229 C CA . SER A 1 165 ? -9.122 10.370 -11.473 1.00 86.44 165 SER A CA 1
ATOM 1230 C C . SER A 1 165 ? -8.839 10.173 -9.980 1.00 86.44 165 SER A C 1
ATOM 1232 O O . SER A 1 165 ? -8.190 11.024 -9.370 1.00 86.44 165 SER A O 1
ATOM 1234 N N . HIS A 1 166 ? -9.265 9.042 -9.409 1.00 91.25 166 HIS A N 1
ATOM 1235 C CA . HIS A 1 166 ? -9.154 8.730 -7.982 1.00 91.25 166 HIS A CA 1
ATOM 1236 C C . HIS A 1 166 ? -8.502 7.368 -7.766 1.00 91.25 166 HIS A C 1
ATOM 1238 O O . HIS A 1 166 ? -8.816 6.411 -8.471 1.00 91.25 166 HIS A O 1
ATOM 1244 N N . SER A 1 167 ? -7.636 7.274 -6.758 1.00 94.75 167 SER A N 1
ATOM 1245 C CA . SER A 1 167 ? -7.063 6.014 -6.290 1.00 94.75 167 SER A CA 1
ATOM 1246 C C . SER A 1 167 ? -7.869 5.491 -5.107 1.00 94.75 167 SER A C 1
ATOM 1248 O O . SER A 1 167 ? -8.068 6.202 -4.118 1.00 94.75 167 SER A O 1
ATOM 1250 N N . TYR A 1 168 ? -8.293 4.228 -5.175 1.00 96.44 168 TYR A N 1
ATOM 1251 C CA . TYR A 1 168 ? -8.956 3.568 -4.049 1.00 96.44 168 TYR A CA 1
ATOM 1252 C C . TYR A 1 168 ? -7.985 3.320 -2.884 1.00 96.44 168 TYR A C 1
ATOM 1254 O O . TYR A 1 168 ? -8.393 3.357 -1.724 1.00 96.44 168 TYR A O 1
ATOM 1262 N N . THR A 1 169 ? -6.690 3.152 -3.168 1.00 94.56 169 THR A N 1
ATOM 1263 C CA . THR A 1 169 ? -5.633 3.138 -2.146 1.00 94.56 169 THR A CA 1
ATOM 1264 C C . THR A 1 169 ? -5.558 4.487 -1.429 1.00 94.56 169 THR A C 1
ATOM 1266 O O . THR A 1 169 ? -5.581 4.540 -0.203 1.00 94.56 169 THR A O 1
ATOM 1269 N N . ALA A 1 170 ? -5.550 5.601 -2.170 1.00 95.00 170 ALA A N 1
ATOM 1270 C CA . ALA A 1 170 ? -5.536 6.937 -1.570 1.00 95.00 170 ALA A CA 1
ATOM 1271 C C . ALA A 1 170 ? -6.844 7.278 -0.833 1.00 95.00 170 ALA A C 1
ATOM 1273 O O . ALA A 1 170 ? -6.799 7.948 0.199 1.00 95.00 170 ALA A O 1
ATOM 1274 N N . TYR A 1 171 ? -7.992 6.776 -1.307 1.00 96.06 171 TYR A N 1
ATOM 1275 C CA . TYR A 1 171 ? -9.290 6.929 -0.637 1.00 96.06 171 TYR A CA 1
ATOM 1276 C C . TYR A 1 171 ? -9.259 6.413 0.807 1.00 96.06 171 TYR A C 1
ATOM 1278 O O . TYR A 1 171 ? -9.793 7.057 1.711 1.00 96.06 171 TYR A O 1
ATOM 1286 N N . ALA A 1 172 ? -8.580 5.286 1.044 1.00 95.88 172 ALA A N 1
ATOM 1287 C CA . ALA A 1 172 ? -8.441 4.722 2.382 1.00 95.88 172 ALA A CA 1
ATOM 1288 C C . ALA A 1 172 ? -7.818 5.717 3.379 1.00 95.88 172 ALA A C 1
ATOM 1290 O O . ALA A 1 172 ? -8.282 5.823 4.515 1.00 95.88 172 ALA A O 1
ATOM 1291 N N . ALA A 1 173 ? -6.814 6.481 2.940 1.00 96.38 173 ALA A N 1
ATOM 1292 C CA . ALA A 1 173 ? -6.181 7.520 3.746 1.00 96.38 173 ALA A CA 1
ATOM 1293 C C . ALA A 1 173 ? -7.028 8.799 3.825 1.00 96.38 173 ALA A C 1
ATOM 1295 O O . ALA A 1 173 ? -7.133 9.400 4.891 1.00 96.38 173 ALA A O 1
ATOM 1296 N N . GLU A 1 174 ? -7.659 9.193 2.715 1.00 95.12 174 GLU A N 1
ATOM 1297 C CA . GLU A 1 174 ? -8.542 10.364 2.632 1.00 95.12 174 GLU A CA 1
ATOM 1298 C C . GLU A 1 174 ? -9.669 10.309 3.664 1.00 95.12 174 GLU A C 1
ATOM 1300 O O . GLU A 1 174 ? -10.005 11.319 4.282 1.00 95.12 174 GLU A O 1
ATOM 1305 N N . LYS A 1 175 ? -10.252 9.123 3.855 1.00 92.31 175 LYS A N 1
ATOM 1306 C CA . LYS A 1 175 ? -11.428 8.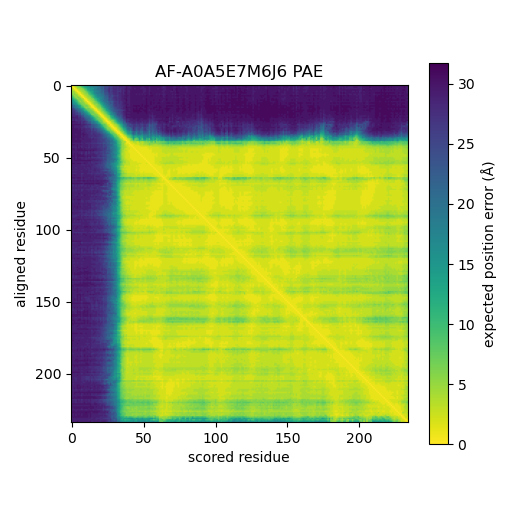949 4.700 1.00 92.31 175 LYS A CA 1
ATOM 1307 C C . LYS A 1 175 ? -11.120 9.105 6.187 1.00 92.31 175 LYS A C 1
ATOM 1309 O O . LYS A 1 175 ? -11.827 9.835 6.878 1.00 92.31 175 LYS A O 1
ATOM 1314 N N . HIS A 1 176 ? -10.131 8.357 6.678 1.00 94.75 176 HIS A N 1
ATOM 1315 C CA . HIS A 1 176 ? -9.668 8.370 8.071 1.00 94.75 176 HIS A CA 1
ATOM 1316 C C . HIS A 1 176 ? -8.380 7.550 8.190 1.00 94.75 176 HIS A C 1
ATOM 1318 O O . HIS A 1 176 ? -8.391 6.406 8.657 1.00 94.75 176 HIS A O 1
ATOM 1324 N N . GLY A 1 177 ? -7.271 8.101 7.708 1.00 96.81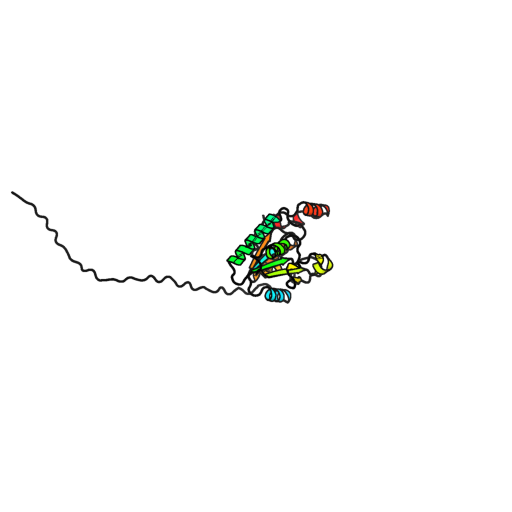 177 GLY A N 1
ATOM 1325 C CA . GLY A 1 177 ? -6.016 7.366 7.675 1.00 96.81 177 GLY A CA 1
ATOM 1326 C C . GLY A 1 177 ? -4.796 8.216 7.363 1.00 96.81 177 GLY A C 1
ATOM 1327 O O . GLY A 1 177 ? -4.823 9.447 7.388 1.00 96.81 177 GLY A O 1
ATOM 1328 N N . GLU A 1 178 ? -3.718 7.516 7.053 1.00 97.69 178 GLU A N 1
ATOM 1329 C CA . GLU A 1 178 ? -2.464 8.056 6.549 1.00 97.69 178 GLU A CA 1
ATOM 1330 C C . GLU A 1 178 ? -1.996 7.246 5.346 1.00 97.69 178 GLU A C 1
ATOM 1332 O O . GLU A 1 178 ? -2.285 6.053 5.230 1.00 97.69 178 GLU A O 1
ATOM 1337 N N . PHE A 1 179 ? -1.247 7.900 4.458 1.00 98.12 179 PHE A N 1
ATOM 1338 C CA . PHE A 1 179 ? -0.681 7.252 3.286 1.00 98.12 179 PHE A CA 1
ATOM 1339 C C . PHE A 1 179 ? 0.843 7.272 3.341 1.00 98.12 179 PHE A C 1
ATOM 1341 O O . PHE A 1 179 ? 1.457 8.333 3.256 1.00 98.12 179 PHE A O 1
ATOM 1348 N N . ASN A 1 180 ? 1.448 6.097 3.478 1.00 98.25 180 ASN A N 1
ATOM 1349 C CA . ASN A 1 180 ? 2.883 5.904 3.605 1.00 98.25 180 ASN A CA 1
ATOM 1350 C C . ASN A 1 180 ? 3.448 5.256 2.336 1.00 98.25 180 ASN A C 1
ATOM 1352 O O . ASN A 1 180 ? 3.031 4.169 1.936 1.00 98.25 180 ASN A O 1
ATOM 1356 N N . ILE A 1 181 ? 4.436 5.906 1.729 1.00 97.06 181 ILE A N 1
ATOM 1357 C CA . ILE A 1 181 ? 5.080 5.481 0.487 1.00 97.06 181 ILE A CA 1
ATOM 1358 C C . ILE A 1 181 ? 6.507 5.043 0.803 1.00 97.06 181 ILE A C 1
ATOM 1360 O O . ILE A 1 181 ? 7.357 5.873 1.121 1.00 97.06 181 ILE A O 1
ATOM 1364 N N . LEU A 1 182 ? 6.778 3.743 0.745 1.00 96.88 182 LEU A N 1
ATOM 1365 C CA . LEU A 1 182 ? 8.085 3.166 1.053 1.00 96.88 182 LEU A CA 1
ATOM 1366 C C . LEU A 1 182 ? 8.780 2.817 -0.269 1.00 96.88 182 LEU A C 1
ATOM 1368 O O . LEU A 1 182 ? 8.786 1.660 -0.689 1.00 96.88 182 LEU A O 1
ATOM 1372 N N . GLY A 1 183 ? 9.316 3.825 -0.960 1.00 93.75 183 GLY A N 1
ATOM 1373 C CA . GLY A 1 183 ? 9.740 3.706 -2.362 1.00 93.75 183 GLY A CA 1
ATOM 1374 C C . GLY A 1 183 ? 8.559 3.455 -3.311 1.00 93.75 183 GLY A C 1
ATOM 1375 O O . GLY A 1 183 ? 7.414 3.741 -2.973 1.00 93.75 183 GLY A O 1
ATOM 1376 N N . GLY A 1 184 ? 8.813 2.910 -4.502 1.00 91.06 184 GLY A N 1
ATOM 1377 C CA . GLY A 1 184 ? 7.746 2.470 -5.405 1.00 91.06 184 GLY A CA 1
ATOM 1378 C C . GLY A 1 184 ? 7.985 2.733 -6.890 1.00 91.06 184 GLY A C 1
ATOM 1379 O O . GLY A 1 184 ? 8.789 3.578 -7.285 1.00 91.06 184 GLY A O 1
ATOM 1380 N N . GLY A 1 185 ? 7.276 1.949 -7.707 1.00 91.50 185 GLY A N 1
ATOM 1381 C CA . GLY A 1 185 ? 7.282 2.045 -9.168 1.00 91.50 185 GLY A CA 1
ATOM 1382 C C . GLY A 1 185 ? 6.207 2.989 -9.715 1.00 91.50 185 GLY A C 1
ATOM 1383 O O . GLY A 1 185 ? 5.621 3.779 -8.978 1.00 91.50 185 GLY A O 1
ATOM 1384 N N . ALA A 1 186 ? 5.908 2.859 -11.010 1.00 91.00 186 ALA A N 1
ATOM 1385 C CA . ALA A 1 186 ? 4.915 3.683 -11.708 1.00 91.00 186 ALA A CA 1
ATOM 1386 C C . ALA A 1 186 ? 3.518 3.678 -11.053 1.00 91.00 186 ALA A C 1
ATOM 1388 O O . ALA A 1 186 ? 2.916 4.737 -10.916 1.00 91.00 186 ALA A O 1
ATOM 1389 N N . VAL A 1 187 ? 3.036 2.521 -10.578 1.00 91.62 187 VAL A N 1
ATOM 1390 C CA . VAL A 1 187 ? 1.730 2.430 -9.892 1.00 91.62 187 VAL A CA 1
ATOM 1391 C C . VAL A 1 187 ? 1.723 3.272 -8.611 1.00 91.62 187 VAL A C 1
ATOM 1393 O O . VAL A 1 187 ? 0.845 4.108 -8.438 1.00 91.62 187 VAL A O 1
ATOM 1396 N N . ALA A 1 188 ? 2.744 3.140 -7.758 1.00 92.75 188 ALA A N 1
ATOM 1397 C CA . ALA A 1 188 ? 2.850 3.930 -6.528 1.00 92.75 188 ALA A CA 1
ATOM 1398 C C . ALA A 1 188 ? 2.986 5.438 -6.816 1.00 92.75 188 ALA A C 1
ATOM 1400 O O . ALA A 1 188 ? 2.411 6.262 -6.109 1.00 92.75 188 ALA A O 1
ATOM 1401 N N . GLN A 1 189 ? 3.704 5.823 -7.880 1.00 92.75 189 GLN A N 1
ATOM 1402 C CA . GLN A 1 189 ? 3.736 7.217 -8.333 1.00 92.75 189 GLN A CA 1
ATOM 1403 C C . GLN A 1 189 ? 2.342 7.713 -8.718 1.00 92.75 189 GLN A C 1
ATOM 1405 O O . GLN A 1 189 ? 1.948 8.804 -8.302 1.00 92.75 189 GLN A O 1
ATOM 1410 N N . LYS A 1 190 ? 1.587 6.914 -9.475 1.00 92.25 190 LYS A N 1
ATOM 1411 C CA . LYS A 1 190 ? 0.228 7.268 -9.876 1.00 92.25 190 LYS A CA 1
ATOM 1412 C C . LYS A 1 190 ? -0.689 7.440 -8.666 1.00 92.25 190 LYS A C 1
ATOM 1414 O O . LYS A 1 190 ? -1.435 8.413 -8.595 1.00 92.25 190 LYS A O 1
ATOM 1419 N N . GLU A 1 191 ? -0.573 6.564 -7.671 1.00 92.69 191 GLU A N 1
ATOM 1420 C CA . GLU A 1 191 ? -1.304 6.692 -6.408 1.00 92.69 191 GLU A CA 1
ATOM 1421 C C . GLU A 1 191 ? -0.930 7.971 -5.645 1.00 92.69 191 GLU A C 1
ATOM 1423 O O . GLU A 1 191 ? -1.816 8.629 -5.103 1.00 92.69 191 GLU A O 1
ATOM 1428 N N . VAL A 1 192 ? 0.345 8.383 -5.644 1.00 92.00 192 VAL A N 1
ATOM 1429 C CA . VAL A 1 192 ? 0.785 9.664 -5.055 1.00 92.00 192 VAL A CA 1
ATOM 1430 C C . VAL A 1 192 ? 0.174 10.863 -5.784 1.00 92.00 192 VAL A C 1
ATOM 1432 O O . VAL A 1 192 ? -0.228 11.835 -5.141 1.00 92.00 192 VAL A O 1
ATOM 1435 N N . GLU A 1 193 ? 0.099 10.825 -7.114 1.00 92.12 193 GLU A N 1
ATOM 1436 C CA . GLU A 1 193 ? -0.548 11.874 -7.911 1.00 92.12 193 GLU A CA 1
ATOM 1437 C C . GLU A 1 193 ? -2.047 11.969 -7.601 1.00 92.12 193 GLU A C 1
ATOM 1439 O O . GLU A 1 193 ? -2.551 13.061 -7.325 1.00 92.12 193 GLU A O 1
ATOM 1444 N N . CYS A 1 194 ? -2.748 10.832 -7.571 1.00 92.06 194 CYS A N 1
ATOM 1445 C CA . CYS A 1 194 ? -4.161 10.764 -7.199 1.00 92.06 194 CYS A CA 1
ATOM 1446 C C . CYS A 1 194 ? -4.397 11.243 -5.761 1.00 92.06 194 CYS A C 1
ATOM 1448 O O . CYS A 1 194 ? -5.283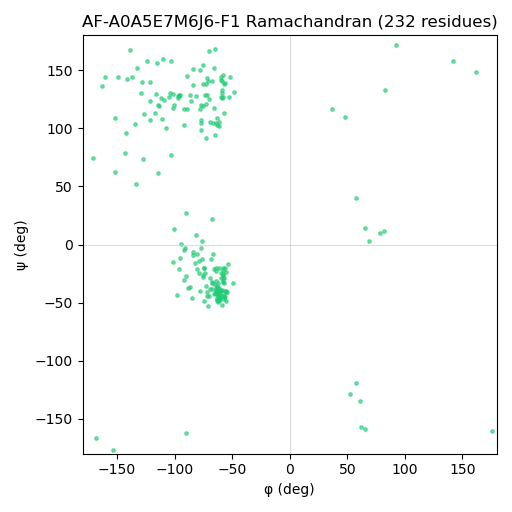 12.063 -5.531 1.00 92.06 194 CYS A O 1
ATOM 1450 N N . ALA A 1 195 ? -3.561 10.822 -4.808 1.00 92.31 195 ALA A N 1
ATOM 1451 C CA . ALA A 1 195 ? -3.646 11.243 -3.413 1.00 92.31 195 ALA A CA 1
ATOM 1452 C C . ALA A 1 195 ? -3.589 12.768 -3.268 1.00 92.31 195 ALA A C 1
ATOM 1454 O O . ALA A 1 195 ? -4.431 13.354 -2.587 1.00 92.31 195 ALA A O 1
ATOM 1455 N N . LYS A 1 196 ? -2.667 13.429 -3.980 1.00 90.62 196 LYS A N 1
ATOM 1456 C CA . LYS A 1 196 ? -2.570 14.898 -3.988 1.00 90.62 196 LYS A CA 1
ATOM 1457 C C . LYS A 1 196 ? -3.852 15.550 -4.509 1.00 90.62 196 LYS A C 1
ATOM 1459 O O . LYS A 1 196 ? -4.327 16.513 -3.906 1.00 90.62 196 LYS A O 1
ATOM 1464 N N . ASN A 1 197 ? -4.442 15.012 -5.577 1.00 88.94 197 ASN A N 1
ATOM 1465 C CA . ASN A 1 197 ? -5.714 15.506 -6.121 1.00 88.94 197 ASN A CA 1
ATOM 1466 C C . ASN A 1 197 ? -6.884 15.291 -5.140 1.00 88.94 197 ASN A C 1
ATOM 1468 O O . ASN A 1 197 ? -7.764 16.144 -5.021 1.00 88.94 197 ASN A O 1
ATOM 1472 N N . GLN A 1 198 ? -6.843 14.202 -4.371 1.00 90.62 198 GLN A N 1
ATOM 1473 C CA . GLN A 1 198 ? -7.799 13.871 -3.310 1.00 90.62 198 GLN A CA 1
ATOM 1474 C C . GLN A 1 198 ? -7.584 14.673 -2.014 1.00 90.62 198 GLN A C 1
ATOM 1476 O O . GLN A 1 198 ? -8.380 14.574 -1.087 1.00 90.62 198 GLN A O 1
ATOM 1481 N N . GLY A 1 199 ? -6.552 15.522 -1.937 1.00 91.31 199 GLY A N 1
ATOM 1482 C CA . GLY A 1 199 ? -6.232 16.295 -0.732 1.00 91.31 199 GLY A CA 1
ATOM 1483 C C . GLY A 1 199 ? -5.514 15.492 0.356 1.00 91.31 199 GLY A C 1
ATOM 1484 O O . GLY A 1 199 ? -5.330 15.994 1.463 1.00 91.31 199 GLY A O 1
ATOM 1485 N N . VAL A 1 200 ? -5.070 14.275 0.043 1.00 94.31 200 VAL A N 1
ATOM 1486 C CA . VAL A 1 200 ? -4.206 13.461 0.897 1.00 94.31 200 VAL A CA 1
ATOM 1487 C C . VAL A 1 200 ? -2.759 13.887 0.675 1.00 94.31 200 VAL A C 1
ATOM 1489 O O . VAL A 1 200 ? -2.324 14.099 -0.456 1.00 94.31 200 VAL A O 1
ATOM 1492 N N . SER A 1 201 ? -1.996 14.009 1.760 1.00 94.56 201 SER A N 1
ATOM 1493 C CA . SER A 1 201 ? -0.559 14.296 1.711 1.00 94.56 201 SER A CA 1
ATOM 1494 C C . SER A 1 201 ? 0.221 13.037 2.092 1.00 94.56 201 SER A C 1
ATOM 1496 O O . SER A 1 201 ? 0.307 12.738 3.282 1.00 94.56 201 SER A O 1
ATOM 1498 N N . PRO A 1 202 ? 0.766 12.278 1.122 1.00 95.12 202 PRO A N 1
ATOM 1499 C CA . PRO A 1 202 ? 1.509 11.063 1.427 1.00 95.12 202 PRO A CA 1
ATOM 1500 C C . PRO A 1 202 ? 2.829 11.361 2.145 1.00 95.12 202 PRO A C 1
ATOM 1502 O O . PRO A 1 202 ? 3.545 12.299 1.787 1.00 95.12 202 PRO A O 1
ATOM 1505 N N . MET A 1 203 ? 3.177 10.524 3.117 1.00 96.38 203 MET A N 1
ATOM 1506 C CA . MET A 1 203 ? 4.494 10.491 3.743 1.00 96.38 203 MET A CA 1
ATOM 1507 C C . MET A 1 203 ? 5.425 9.614 2.912 1.00 96.38 203 MET A C 1
ATOM 1509 O O . MET A 1 203 ? 5.134 8.444 2.675 1.00 96.38 203 MET A O 1
ATOM 1513 N N . LEU A 1 204 ? 6.548 10.175 2.468 1.00 94.81 204 LEU A N 1
ATOM 1514 C CA . LEU A 1 204 ? 7.518 9.463 1.641 1.00 94.81 204 LEU A CA 1
ATOM 1515 C C . LEU A 1 204 ? 8.713 8.998 2.477 1.00 94.81 204 LEU A C 1
ATOM 1517 O O . LEU A 1 204 ? 9.345 9.790 3.175 1.00 94.81 204 LEU A O 1
ATOM 1521 N N . PHE A 1 205 ? 9.052 7.718 2.352 1.00 95.50 205 PHE A N 1
ATOM 1522 C CA . PHE A 1 205 ? 10.226 7.094 2.950 1.00 95.50 205 PHE A CA 1
ATOM 1523 C C . PHE A 1 205 ? 11.097 6.495 1.851 1.00 95.50 205 PHE A C 1
ATOM 1525 O O . PHE A 1 205 ? 10.642 5.670 1.054 1.00 95.50 205 PHE A O 1
ATOM 1532 N N . GLN A 1 206 ? 12.359 6.913 1.813 1.00 93.06 206 GLN A N 1
ATOM 1533 C CA . GLN A 1 206 ? 13.294 6.461 0.796 1.00 93.06 206 GLN A CA 1
ATOM 1534 C C . GLN A 1 206 ? 13.758 5.034 1.098 1.00 93.06 206 GLN A C 1
ATOM 1536 O O . GLN A 1 206 ? 14.381 4.775 2.127 1.00 93.06 206 GLN A O 1
ATOM 1541 N N . PHE A 1 207 ? 13.480 4.117 0.176 1.00 95.62 207 PHE A N 1
ATOM 1542 C CA . PHE A 1 207 ? 13.996 2.753 0.183 1.00 95.62 207 PHE A CA 1
ATOM 1543 C C . PHE A 1 207 ? 14.435 2.374 -1.228 1.00 95.62 207 PHE A C 1
ATOM 1545 O O . PHE A 1 207 ? 13.793 2.769 -2.200 1.00 95.62 207 PHE A O 1
ATOM 1552 N N . ALA A 1 208 ? 15.508 1.593 -1.336 1.00 94.88 208 ALA A N 1
ATOM 1553 C CA . ALA A 1 208 ? 15.980 1.057 -2.606 1.00 94.88 208 ALA A CA 1
ATOM 1554 C C . ALA A 1 208 ? 15.310 -0.298 -2.921 1.00 94.88 208 ALA A C 1
ATOM 1556 O O . ALA A 1 208 ? 15.053 -1.084 -1.997 1.00 94.88 208 ALA A O 1
ATOM 1557 N N . PRO A 1 209 ? 15.024 -0.593 -4.204 1.00 96.44 209 PRO A N 1
ATOM 1558 C CA . PRO A 1 209 ? 14.535 -1.898 -4.625 1.00 96.44 209 PRO A CA 1
ATOM 1559 C C . PRO A 1 209 ? 15.631 -2.958 -4.509 1.00 96.44 209 PRO A C 1
ATOM 1561 O O . PRO A 1 209 ? 16.811 -2.631 -4.401 1.00 96.44 209 PRO A O 1
ATOM 1564 N N . ASP A 1 210 ? 15.251 -4.232 -4.586 1.00 96.88 210 ASP A N 1
ATOM 1565 C CA . ASP A 1 210 ? 16.231 -5.314 -4.669 1.00 96.88 210 ASP A CA 1
ATOM 1566 C C . ASP A 1 210 ? 17.133 -5.120 -5.912 1.00 96.88 210 ASP A C 1
ATOM 1568 O O . ASP A 1 210 ? 16.617 -4.951 -7.027 1.00 96.88 210 ASP A O 1
ATOM 1572 N N . PRO A 1 211 ? 18.470 -5.109 -5.752 1.00 96.31 211 PRO A N 1
ATOM 1573 C CA . PRO A 1 211 ? 19.383 -4.785 -6.842 1.00 96.31 211 PRO A CA 1
ATOM 1574 C C . PRO A 1 211 ? 19.384 -5.839 -7.957 1.00 96.31 211 PRO A C 1
ATOM 1576 O O . PRO A 1 211 ? 19.548 -5.475 -9.123 1.00 96.31 211 PRO A O 1
ATOM 1579 N N . GLU A 1 212 ? 19.163 -7.120 -7.645 1.00 96.44 212 GLU A N 1
ATOM 1580 C CA . GLU A 1 212 ? 19.108 -8.187 -8.651 1.00 96.44 212 GLU A CA 1
ATOM 1581 C C . GLU A 1 212 ? 17.826 -8.086 -9.485 1.00 96.44 212 GLU A C 1
ATOM 1583 O O . GLU A 1 212 ? 17.864 -8.159 -10.718 1.00 96.44 212 GLU A O 1
ATOM 1588 N N . GLN A 1 213 ? 16.685 -7.846 -8.838 1.00 95.12 213 GLN A N 1
ATOM 1589 C CA . GLN A 1 213 ? 15.404 -7.664 -9.522 1.00 95.12 213 GLN A CA 1
ATOM 1590 C C . GLN A 1 213 ? 15.382 -6.380 -10.350 1.00 95.12 213 GLN A C 1
ATOM 1592 O O . GLN A 1 213 ? 14.861 -6.382 -11.471 1.00 95.12 213 GLN A O 1
ATOM 1597 N N . LEU A 1 214 ? 15.983 -5.301 -9.840 1.00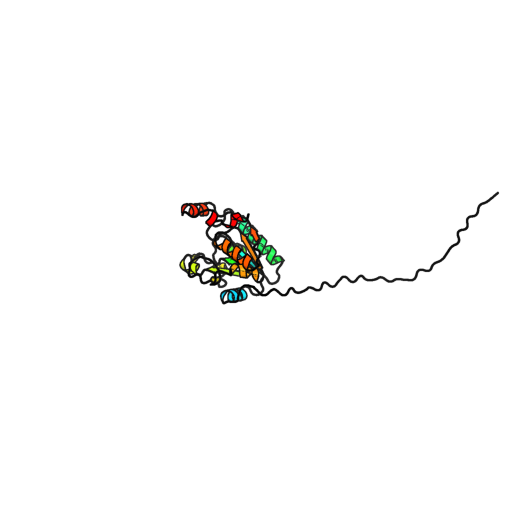 95.06 214 LEU A N 1
ATOM 1598 C CA . LEU A 1 214 ? 16.185 -4.072 -10.597 1.00 95.06 214 LEU A CA 1
ATOM 1599 C C . LEU A 1 214 ? 17.019 -4.348 -11.853 1.00 95.06 214 LEU A C 1
ATOM 1601 O O . LEU A 1 214 ? 16.574 -4.031 -12.957 1.00 95.06 214 LEU A O 1
ATOM 1605 N N . GLN A 1 215 ? 18.180 -4.992 -11.708 1.00 96.38 215 GLN A N 1
ATOM 1606 C CA . GLN A 1 215 ? 19.065 -5.312 -12.828 1.00 96.38 215 GLN A CA 1
ATOM 1607 C C . GLN A 1 215 ? 18.359 -6.172 -13.885 1.00 96.38 215 GLN A C 1
ATOM 1609 O O . GLN A 1 215 ? 18.399 -5.852 -15.073 1.00 96.38 215 GLN A O 1
ATOM 1614 N N . LYS A 1 216 ? 17.607 -7.192 -13.463 1.00 95.81 216 LYS A N 1
ATOM 1615 C CA . LYS A 1 216 ? 16.814 -8.043 -14.361 1.00 95.81 216 LYS A CA 1
ATOM 1616 C C . LYS A 1 216 ? 15.791 -7.250 -15.176 1.00 95.81 216 LYS A C 1
ATOM 1618 O O . LYS A 1 216 ? 15.573 -7.544 -16.349 1.00 95.81 216 LYS A O 1
ATOM 1623 N N . LYS A 1 217 ? 15.134 -6.251 -14.578 1.00 94.06 217 LYS A N 1
ATOM 1624 C CA . LYS A 1 217 ? 14.173 -5.391 -15.290 1.00 94.06 217 LYS A CA 1
ATOM 1625 C C . LYS A 1 217 ? 14.871 -4.416 -16.241 1.00 94.06 217 LYS A C 1
ATOM 1627 O O . LYS A 1 217 ? 14.346 -4.172 -17.327 1.00 94.06 217 LYS A O 1
ATOM 1632 N N . LEU A 1 218 ? 16.047 -3.905 -15.876 1.00 94.69 218 LEU A N 1
ATOM 1633 C CA . LEU A 1 218 ? 16.866 -3.062 -16.754 1.00 94.69 218 LEU A CA 1
ATOM 1634 C C . LEU A 1 218 ? 17.344 -3.836 -17.994 1.00 94.69 218 LEU A C 1
ATOM 1636 O O . LEU A 1 218 ? 17.242 -3.336 -19.111 1.00 94.69 218 LEU A O 1
ATOM 1640 N N . GLU A 1 219 ? 17.767 -5.090 -17.829 1.00 96.50 219 GLU A N 1
ATOM 1641 C CA . GLU A 1 219 ? 18.146 -5.984 -18.938 1.00 96.50 219 GLU A CA 1
ATOM 1642 C C . GLU A 1 219 ? 16.975 -6.312 -19.878 1.00 96.50 219 GLU A C 1
ATOM 1644 O O . GLU A 1 219 ? 17.179 -6.605 -21.054 1.00 96.50 219 GLU A O 1
ATOM 1649 N N . GLN A 1 220 ? 15.736 -6.193 -19.392 1.00 94.25 220 GLN A N 1
ATOM 1650 C CA . GLN A 1 220 ? 14.510 -6.297 -20.193 1.00 94.25 220 GLN A CA 1
ATOM 1651 C C . GLN A 1 220 ? 14.156 -4.992 -20.933 1.00 94.25 220 GLN A C 1
ATOM 1653 O O . GLN A 1 220 ? 13.069 -4.881 -21.501 1.00 94.25 220 GLN A O 1
ATOM 1658 N N . GLY A 1 221 ? 15.045 -3.996 -20.924 1.00 93.62 221 GLY A N 1
ATOM 1659 C CA . GLY A 1 221 ? 14.876 -2.729 -21.636 1.00 93.62 221 GLY A CA 1
ATOM 1660 C C . GLY A 1 221 ? 14.011 -1.698 -20.908 1.00 93.62 221 GLY A C 1
ATOM 1661 O O . GLY A 1 221 ? 13.624 -0.699 -21.513 1.00 93.62 221 GLY A O 1
ATOM 1662 N N . LYS A 1 222 ? 13.687 -1.913 -19.626 1.00 93.06 222 LYS A N 1
ATOM 1663 C CA . LYS A 1 222 ? 13.089 -0.866 -18.781 1.00 93.06 222 LYS A CA 1
ATOM 1664 C C . LYS A 1 222 ? 14.165 0.138 -18.368 1.00 93.06 222 LYS A C 1
ATOM 1666 O O . LYS A 1 222 ? 15.340 -0.208 -18.292 1.00 93.06 222 LYS A O 1
ATOM 1671 N N . THR A 1 223 ? 13.770 1.374 -18.073 1.00 92.88 223 THR A N 1
ATOM 1672 C CA . THR A 1 223 ? 14.704 2.399 -17.581 1.00 92.88 223 THR A CA 1
ATOM 1673 C C . THR A 1 223 ? 14.552 2.594 -16.081 1.00 92.88 223 THR A C 1
ATOM 1675 O O . THR A 1 223 ? 13.496 2.297 -15.511 1.00 92.88 223 THR A O 1
ATOM 1678 N N . ARG A 1 224 ? 15.590 3.128 -15.432 1.00 90.69 224 ARG A N 1
ATOM 1679 C CA . ARG A 1 224 ? 15.559 3.398 -13.993 1.00 90.69 224 ARG A CA 1
ATOM 1680 C C . ARG A 1 224 ? 14.435 4.369 -13.633 1.00 90.69 224 ARG A C 1
ATOM 1682 O O . ARG A 1 224 ? 13.724 4.124 -12.669 1.00 90.69 224 ARG A O 1
ATOM 1689 N N . GLU A 1 225 ? 14.208 5.389 -14.453 1.00 90.00 225 GLU A N 1
ATOM 1690 C CA . GLU A 1 225 ? 13.156 6.394 -14.264 1.00 90.00 225 GLU A CA 1
ATOM 1691 C C . GLU A 1 225 ? 11.762 5.757 -14.277 1.00 90.00 225 GLU A C 1
ATOM 1693 O O . GLU A 1 225 ? 10.908 6.133 -13.487 1.00 90.00 225 GLU A O 1
ATOM 1698 N N . THR A 1 226 ? 11.532 4.752 -15.128 1.00 89.06 226 THR A N 1
ATOM 1699 C CA . THR A 1 226 ? 10.241 4.040 -15.167 1.00 89.06 226 THR A CA 1
ATOM 1700 C C . THR A 1 226 ? 10.041 3.072 -13.998 1.00 89.06 226 THR A C 1
ATOM 1702 O O . THR A 1 226 ? 8.908 2.764 -13.632 1.00 89.06 226 THR A O 1
ATOM 1705 N N . LEU A 1 227 ? 11.133 2.563 -13.422 1.00 90.31 227 LEU A N 1
ATOM 1706 C CA . LEU A 1 227 ? 11.111 1.564 -12.351 1.00 90.31 227 LEU A CA 1
ATOM 1707 C C . LEU A 1 227 ? 11.121 2.192 -10.956 1.00 90.31 227 LEU A C 1
ATOM 1709 O O . LEU A 1 227 ? 10.567 1.608 -10.029 1.00 90.31 227 LEU A O 1
ATOM 1713 N N . MET A 1 228 ? 11.744 3.362 -10.821 1.00 91.88 228 MET A N 1
ATOM 1714 C CA . MET A 1 228 ? 11.928 4.106 -9.575 1.00 91.88 228 MET A CA 1
ATOM 1715 C C . MET A 1 228 ? 11.570 5.591 -9.766 1.00 91.88 228 MET A C 1
ATOM 1717 O O . MET A 1 228 ? 12.372 6.469 -9.447 1.00 91.88 228 MET A O 1
ATOM 1721 N N . PRO A 1 229 ? 10.381 5.919 -10.301 1.00 90.81 229 PRO A N 1
ATOM 1722 C CA . PRO A 1 229 ? 10.025 7.307 -10.593 1.00 90.81 229 PRO A CA 1
ATOM 1723 C C . PRO A 1 229 ? 9.940 8.184 -9.338 1.00 90.81 229 PRO A C 1
ATOM 1725 O O . PRO A 1 229 ? 10.029 9.409 -9.425 1.00 90.81 229 PRO A O 1
ATOM 1728 N N . LEU A 1 230 ? 9.775 7.566 -8.165 1.00 88.12 230 LEU A N 1
ATOM 1729 C CA . LEU A 1 230 ? 9.690 8.276 -6.898 1.00 88.12 230 LEU A CA 1
ATOM 1730 C C . LEU A 1 230 ? 11.044 8.782 -6.374 1.00 88.12 230 LEU A C 1
ATOM 1732 O O . LEU A 1 230 ? 11.048 9.642 -5.497 1.00 88.12 230 LEU A O 1
ATOM 1736 N N . ASP A 1 231 ? 12.173 8.334 -6.937 1.00 83.50 231 ASP A N 1
ATOM 1737 C CA . ASP A 1 231 ? 13.512 8.838 -6.583 1.00 83.50 231 ASP A CA 1
ATOM 1738 C C . ASP A 1 231 ? 13.626 10.356 -6.781 1.00 83.50 231 ASP A C 1
ATOM 1740 O O . ASP A 1 231 ? 14.356 11.017 -6.055 1.00 83.50 231 ASP A O 1
ATOM 1744 N N . ALA A 1 232 ? 12.870 10.927 -7.723 1.00 72.56 232 ALA A N 1
ATOM 1745 C CA . ALA A 1 232 ? 12.862 12.366 -7.983 1.00 72.56 232 ALA A CA 1
ATOM 1746 C C . ALA A 1 232 ? 12.241 13.208 -6.848 1.00 72.56 232 ALA A C 1
ATOM 1748 O O . ALA A 1 232 ? 12.349 14.434 -6.877 1.00 72.56 232 ALA A O 1
ATOM 1749 N N . PHE A 1 233 ? 11.558 12.581 -5.884 1.00 70.88 233 PHE A N 1
ATOM 1750 C CA . PHE A 1 233 ? 10.990 13.261 -4.716 1.00 70.88 233 PHE A CA 1
ATOM 1751 C C . PHE A 1 233 ? 11.936 13.279 -3.504 1.00 70.88 233 PHE A C 1
ATOM 1753 O O . PHE A 1 233 ? 11.573 13.894 -2.498 1.00 70.88 233 PHE A O 1
ATOM 1760 N N . PHE A 1 234 ? 13.101 12.624 -3.587 1.00 67.38 234 PHE A N 1
ATOM 1761 C CA . PHE A 1 234 ? 14.085 12.509 -2.507 1.00 67.38 234 PHE A CA 1
ATOM 1762 C C . PHE A 1 234 ? 15.374 13.288 -2.790 1.00 67.38 234 PHE A C 1
ATOM 1764 O O . PHE A 1 234 ? 15.763 13.417 -3.973 1.00 67.38 234 PHE A O 1
#

Nearest PDB structures (foldseek):
  1m6j-assembly1_B  TM=2.524E-01  e=1.943E-01  Entamoeba histolytica
  5l3k-assembly1_C  TM=3.790E-01  e=1.708E+00  Mycolicibacterium thermoresistibile
  5l3k-assembly1_B  TM=3.285E-01  e=1.708E+00  Mycolicibacterium thermoresistibile
  6kv3-assembly2_C  TM=2.923E-01  e=3.037E+00  Staphylococcus aureus subsp. aureus COL
  5tvg-assembly3_E  TM=2.355E-01  e=2.352E+00  Burkholderia vietnamiensis G4

Radius of gyration: 29.08 Å; Cα contacts (8 Å, |Δi|>4): 373; chains: 1; bounding box: 43×83×102 Å

Secondary structure (DSSP, 8-state):
-------------PPPP------PPP-------PPPPPSSPP-HHHHHHHHHHTTPEEEEEEE-SSS--S-HHHHHHHHHHHHHHHHHH-TT-EEEEEESBSSGGGHHHHHHHH-GGGTTPEEEEEEETTHHHH-GGGB-GGGTT-EEEE--TT-----B-TTSS-BHHHHHHHHHEEEEEES--HHHHHHHHHHHHTT--PEEE--PPPHHHHHHHHHTT--HHHH-GGGGG-

pLDDT: mean 85.72, std 20.71, range [31.59, 98.75]

Foldseek 3Di:
DDDDDDDDDDDDDDDDDDDDDDPDDDDPDPPPPDQDPFPDDDDPLLVLLCVQQPPAAEAFEDEAQQQAFQCVVVLLVVLVVSQVVRVVVTPVAYEYEYAQFCGHNVVSLVSLVVDPVNVRYQYAHEWEPLCVPPPVVRGDCSNPVRYDYAYDPPSPGAQADPVLQAGPSLSSCLRGYAAEYAFHAPNSVSNCVSNVSRVHHHHYHYTHGRPVSVVVVVVVVDDPCRGGVCVVVD

Solvent-accessible surface area (backbone atoms only — not comparable to full-atom values): 13581 Å² total; per-residue (Å²): 134,82,88,83,88,84,89,83,88,84,78,92,77,86,82,83,83,87,82,85,80,78,81,75,75,82,80,80,76,80,74,77,76,74,78,75,79,71,81,70,79,87,48,74,67,55,49,52,47,48,68,73,49,57,82,24,39,24,48,26,48,44,22,22,46,92,39,34,44,63,53,58,70,60,54,50,50,51,50,53,51,53,51,52,52,46,56,74,73,34,91,71,35,38,22,43,36,31,55,31,32,46,46,35,52,20,45,52,58,52,60,42,64,76,36,76,92,33,69,77,49,42,52,36,16,49,29,22,45,50,39,69,78,76,45,56,86,43,47,36,68,89,30,59,91,36,53,47,72,32,81,39,96,81,66,76,70,47,48,42,47,98,82,68,67,43,26,59,68,36,46,49,20,54,71,47,44,41,38,38,30,52,34,19,22,55,61,38,46,50,38,53,55,22,17,49,77,61,72,31,78,70,47,80,42,95,55,60,50,18,64,68,50,46,49,56,43,42,76,70,72,48,52,66,63,63,54,40,50,50,58,81,79,106

Sequence (234 aa):
MLSVSASFSSVSVSQPARSTSTVTSPKEVKLLAVAEPSRTPSDDITNAFDNLRGERYAVVLAGFSGLGYEHPAAVRQKITELLNEAIKNHKEGVALVIGGTTDGIGMGYAVAKDDPHFSDVKLIGLVSEVVKEQCPHSLAKECGDNIIFVPDPDNTWEVLNQEGSHSYTAYAAEKHGEFNILGGGAVAQKEVECAKNQGVSPMLFQFAPDPEQLQKKLEQGKTRETLMPLDAFF